Protein AF-A0A9P5UXR1-F1 (afdb_monomer_lite)

Organism: NCBI:txid64567

Structure (mmCIF, N/CA/C/O backbone):
data_AF-A0A9P5UXR1-F1
#
_entry.id   AF-A0A9P5UXR1-F1
#
loop_
_atom_site.group_PDB
_atom_site.id
_atom_site.type_symbol
_atom_site.label_atom_id
_atom_site.label_alt_id
_atom_site.label_comp_id
_atom_site.label_asym_id
_atom_site.label_entity_id
_atom_site.label_seq_id
_atom_site.pdbx_PDB_ins_code
_atom_site.Cartn_x
_atom_site.Cartn_y
_atom_site.Cartn_z
_atom_site.occupancy
_atom_site.B_iso_or_equiv
_atom_site.auth_seq_id
_atom_site.auth_comp_id
_atom_site.auth_asym_id
_atom_site.auth_atom_id
_atom_site.pdbx_PDB_model_num
ATOM 1 N N . MET A 1 1 ? 2.280 -31.065 7.818 1.00 44.03 1 MET A N 1
ATOM 2 C CA . MET A 1 1 ? 1.278 -30.333 7.013 1.00 44.03 1 MET A CA 1
ATOM 3 C C . MET A 1 1 ? 0.159 -29.678 7.834 1.00 44.03 1 MET A C 1
ATOM 5 O O . MET A 1 1 ? -0.450 -28.763 7.315 1.00 44.03 1 MET A O 1
ATOM 9 N N . GLY A 1 2 ? -0.094 -30.036 9.105 1.00 47.88 2 GLY A N 1
ATOM 10 C CA . GLY A 1 2 ? -1.202 -29.439 9.882 1.00 47.88 2 GLY A CA 1
ATOM 11 C C . GLY A 1 2 ? -1.013 -27.997 10.387 1.00 47.88 2 GLY A C 1
ATOM 12 O O . GLY A 1 2 ? -1.984 -27.384 10.799 1.00 47.88 2 GLY A O 1
ATOM 13 N N . GLY A 1 3 ? 0.202 -27.437 10.367 1.00 61.25 3 GLY A N 1
ATOM 14 C CA . GLY A 1 3 ? 0.452 -26.087 10.898 1.00 61.25 3 GLY A CA 1
ATOM 15 C C . GLY A 1 3 ? -0.023 -24.947 9.992 1.00 61.25 3 GLY A C 1
ATOM 16 O O . GLY A 1 3 ? -0.421 -23.909 10.499 1.00 61.25 3 GLY A O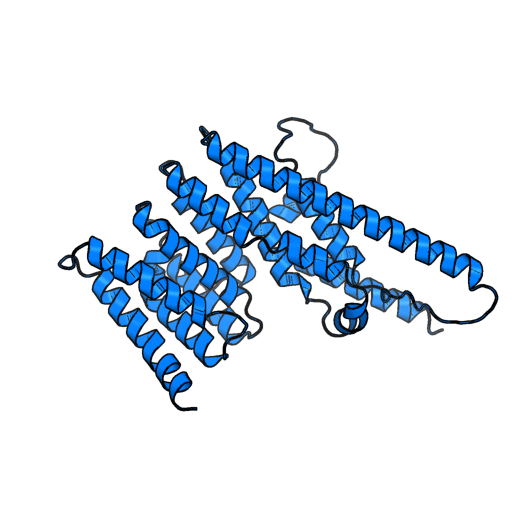 1
ATOM 17 N N . VAL A 1 4 ? -0.008 -25.144 8.671 1.00 66.12 4 VAL A N 1
ATOM 18 C CA . VAL A 1 4 ? -0.360 -24.099 7.690 1.00 66.12 4 VAL A CA 1
ATOM 19 C C . VAL A 1 4 ? -1.879 -23.915 7.627 1.00 66.12 4 VAL A C 1
ATOM 21 O O . VAL A 1 4 ? -2.357 -22.809 7.840 1.00 66.12 4 VAL A O 1
ATOM 24 N N . ALA A 1 5 ? -2.633 -25.015 7.524 1.00 68.38 5 ALA A N 1
ATOM 25 C CA . ALA A 1 5 ? -4.100 -25.000 7.537 1.00 68.38 5 ALA A CA 1
ATOM 26 C C . ALA A 1 5 ? -4.703 -24.395 8.821 1.00 68.38 5 ALA A C 1
ATOM 28 O O . ALA A 1 5 ? -5.763 -23.777 8.803 1.00 68.38 5 ALA A O 1
ATOM 29 N N . VAL A 1 6 ? -4.017 -24.550 9.959 1.00 73.44 6 VAL A N 1
ATOM 30 C CA . VAL A 1 6 ? -4.433 -23.928 11.226 1.00 73.44 6 VAL A CA 1
ATOM 31 C C . VAL A 1 6 ? -4.236 -22.411 11.186 1.00 73.44 6 VAL A C 1
ATOM 33 O O . VAL A 1 6 ? -5.079 -21.680 11.693 1.00 73.44 6 VAL A O 1
ATOM 36 N N . VAL A 1 7 ? -3.158 -21.919 10.568 1.00 76.75 7 VAL A N 1
ATOM 37 C CA . VAL A 1 7 ? -2.921 -20.474 10.422 1.00 76.75 7 VAL A CA 1
ATOM 38 C C . VAL A 1 7 ? -3.915 -19.850 9.441 1.00 76.75 7 VAL A C 1
ATOM 40 O O . VAL A 1 7 ? -4.456 -18.792 9.749 1.00 76.75 7 VAL A O 1
ATOM 43 N N . GLU A 1 8 ? -4.210 -20.527 8.329 1.00 80.75 8 GLU A N 1
ATOM 44 C CA . GLU A 1 8 ? -5.223 -20.109 7.345 1.00 80.75 8 GLU A CA 1
ATOM 45 C C . GLU A 1 8 ? -6.589 -19.875 8.009 1.00 80.75 8 GLU A C 1
ATOM 47 O O . GLU A 1 8 ? -7.199 -18.830 7.817 1.00 80.75 8 GLU A O 1
ATOM 52 N N . ALA A 1 9 ? -7.032 -20.790 8.877 1.00 82.06 9 ALA A N 1
ATOM 53 C CA . ALA A 1 9 ? -8.305 -20.644 9.586 1.00 82.06 9 ALA A CA 1
ATOM 54 C C . ALA A 1 9 ? -8.276 -19.594 10.716 1.00 82.06 9 ALA A C 1
ATOM 56 O O . ALA A 1 9 ? -9.297 -18.982 11.032 1.00 82.06 9 ALA A O 1
ATOM 57 N N . ILE A 1 10 ? -7.125 -19.396 11.368 1.00 89.25 10 ILE A N 1
ATOM 58 C CA . ILE A 1 10 ? -7.004 -18.491 12.523 1.00 89.25 10 ILE A CA 1
ATOM 59 C C . ILE A 1 10 ? -6.871 -17.028 12.094 1.00 89.25 10 ILE A C 1
ATOM 61 O O . ILE A 1 10 ? -7.308 -16.147 12.839 1.00 89.25 10 ILE A O 1
ATOM 65 N N . LEU A 1 11 ? -6.276 -16.741 10.934 1.00 91.56 11 LEU A N 1
ATOM 66 C CA . LEU A 1 11 ? -6.024 -15.367 10.496 1.00 91.56 11 LEU A CA 1
ATOM 67 C C . LEU A 1 11 ? -7.314 -14.531 10.385 1.00 91.56 11 LEU A C 1
ATOM 69 O O . LEU A 1 11 ? -7.391 -13.520 11.090 1.00 91.56 11 LEU A O 1
ATOM 73 N N . PRO A 1 12 ? -8.359 -14.949 9.640 1.00 94.25 12 PRO A N 1
ATOM 74 C CA . PRO A 1 12 ? -9.607 -14.190 9.544 1.00 94.25 12 PRO A CA 1
ATOM 75 C C . PRO A 1 12 ? -10.293 -14.022 10.902 1.00 94.25 12 PRO A C 1
ATOM 77 O O . PRO A 1 12 ? -10.732 -12.927 11.257 1.00 94.25 12 PRO A O 1
ATOM 80 N N . ALA A 1 13 ? -10.310 -15.085 11.715 1.00 92.81 13 ALA A N 1
ATOM 81 C CA . ALA A 1 13 ? -10.862 -15.041 13.067 1.00 92.81 13 ALA A CA 1
ATOM 82 C C . ALA A 1 13 ? -10.131 -14.016 13.950 1.00 92.81 13 ALA A C 1
ATOM 84 O O . ALA A 1 13 ? -10.765 -13.271 14.697 1.00 92.81 13 ALA A O 1
ATOM 85 N N . THR A 1 14 ? -8.804 -13.935 13.826 1.00 92.62 14 THR A N 1
ATOM 86 C CA . THR A 1 14 ? -7.981 -12.951 14.539 1.00 92.62 14 THR A CA 1
ATOM 87 C C . THR A 1 14 ? -8.299 -11.531 14.081 1.00 92.62 14 THR A C 1
ATOM 89 O O . THR A 1 14 ? -8.426 -10.651 14.928 1.00 92.62 14 THR A O 1
ATOM 92 N N . GLY A 1 15 ? -8.482 -11.304 12.776 1.00 94.88 15 GLY A N 1
ATOM 93 C CA . GLY A 1 15 ? -8.916 -10.012 12.234 1.00 94.88 15 GLY A CA 1
ATOM 94 C C . GLY A 1 15 ? -10.261 -9.556 12.787 1.00 94.88 15 GLY A C 1
ATOM 95 O O . GLY A 1 15 ? -10.388 -8.424 13.250 1.00 94.88 15 GLY A O 1
ATOM 96 N N . ASN A 1 16 ? -11.245 -10.456 12.818 1.00 94.75 16 ASN A N 1
ATOM 97 C CA . ASN A 1 16 ? -12.566 -10.168 13.372 1.00 94.75 16 ASN A CA 1
ATOM 98 C C . ASN A 1 16 ? -12.499 -9.832 14.875 1.00 94.75 16 ASN A C 1
ATOM 100 O O . ASN A 1 16 ? -13.032 -8.814 15.313 1.00 94.75 16 ASN A O 1
ATOM 104 N N . VAL A 1 17 ? -11.785 -10.639 15.669 1.00 94.38 17 VAL A N 1
ATOM 105 C CA . VAL A 1 17 ? -11.593 -10.367 17.106 1.00 94.38 17 VAL A CA 1
ATOM 106 C C . VAL A 1 17 ? -10.858 -9.043 17.322 1.00 94.38 17 VAL A C 1
ATOM 108 O O . VAL A 1 17 ? -11.257 -8.254 18.176 1.00 94.38 17 VAL A O 1
ATOM 111 N N . PHE A 1 18 ? -9.817 -8.760 16.537 1.00 95.44 18 PHE A N 1
ATOM 112 C CA . PHE A 1 18 ? -9.109 -7.486 16.610 1.00 95.44 18 PHE A CA 1
ATOM 113 C C . PHE A 1 18 ? -10.035 -6.301 16.301 1.00 95.44 18 PHE A C 1
ATOM 115 O O . PHE A 1 18 ? -10.026 -5.324 17.046 1.00 95.44 18 PHE A O 1
ATOM 122 N N . ALA A 1 19 ? -10.868 -6.389 15.262 1.00 94.31 19 ALA A N 1
ATOM 123 C CA . ALA A 1 19 ? -11.812 -5.330 14.910 1.00 94.31 19 ALA A CA 1
ATOM 124 C C . ALA A 1 19 ? -12.821 -5.042 16.039 1.00 94.31 19 ALA A C 1
ATOM 126 O O . ALA A 1 19 ? -13.154 -3.879 16.289 1.00 94.31 19 ALA A O 1
ATOM 127 N N . GLN A 1 20 ? -13.254 -6.081 16.761 1.00 93.88 20 GLN A N 1
ATOM 128 C CA . GLN A 1 20 ? -14.094 -5.943 17.955 1.00 93.88 20 GLN A CA 1
ATOM 129 C C . GLN A 1 20 ? -13.339 -5.244 19.091 1.00 93.88 20 GLN A C 1
ATOM 131 O O . GLN A 1 20 ? -13.826 -4.243 19.606 1.00 93.88 20 GLN A O 1
ATOM 136 N N . ILE A 1 21 ? -12.124 -5.703 19.414 1.00 93.75 21 ILE A N 1
ATOM 137 C CA . ILE A 1 21 ? -11.256 -5.079 20.430 1.00 93.75 21 ILE A CA 1
ATOM 138 C C . ILE A 1 21 ? -10.994 -3.605 20.100 1.00 93.75 21 ILE A C 1
ATOM 140 O O . ILE A 1 21 ? -10.976 -2.761 20.989 1.00 93.75 21 ILE A O 1
ATOM 144 N N . TRP A 1 22 ? -10.779 -3.279 18.825 1.00 94.06 22 TRP A N 1
ATOM 145 C CA . TRP A 1 22 ? -10.491 -1.914 18.396 1.00 94.06 22 TRP A CA 1
ATOM 146 C C . TRP A 1 22 ? -11.684 -0.974 18.576 1.00 94.06 22 TRP A C 1
ATOM 148 O O . TRP A 1 22 ? -11.510 0.182 18.977 1.00 94.06 22 TRP A O 1
ATOM 158 N N . SER A 1 23 ? -12.878 -1.488 18.275 1.00 92.31 23 SER A N 1
ATOM 159 C CA . SER A 1 23 ? -14.140 -0.747 18.325 1.00 92.31 23 SER A CA 1
ATOM 160 C C . SER A 1 23 ? -14.716 -0.638 19.738 1.00 92.31 23 SER A C 1
ATOM 162 O O . SER A 1 23 ? -15.596 0.189 19.962 1.00 92.31 23 SER A O 1
ATOM 164 N N . ASP A 1 24 ? -14.237 -1.452 20.679 1.00 93.75 24 ASP A N 1
ATOM 165 C CA . ASP A 1 24 ? -14.689 -1.445 22.066 1.00 93.75 24 ASP A CA 1
ATOM 166 C C . ASP A 1 24 ? -14.049 -0.277 22.853 1.00 93.75 24 ASP A C 1
ATOM 168 O O . ASP A 1 24 ? -12.824 -0.243 23.032 1.00 93.75 24 ASP A O 1
ATOM 172 N N . PRO A 1 25 ? -14.845 0.707 23.320 1.00 91.25 25 PRO A N 1
ATOM 173 C CA . PRO A 1 25 ? -14.337 1.843 24.083 1.00 91.25 25 PRO A CA 1
ATOM 174 C C . PRO A 1 25 ? -13.851 1.466 25.490 1.00 91.25 25 PRO A C 1
ATOM 176 O O . PRO A 1 25 ? -13.066 2.223 26.060 1.00 91.25 25 PRO A O 1
ATOM 179 N N . GLU A 1 26 ? -14.281 0.324 26.037 1.00 95.81 26 GLU A N 1
ATOM 180 C CA . GLU A 1 26 ? -13.879 -0.149 27.368 1.00 95.81 26 GLU A CA 1
ATOM 181 C C . GLU A 1 26 ? -12.449 -0.709 27.371 1.00 95.81 26 GLU A C 1
ATOM 183 O O . GLU A 1 26 ? -11.815 -0.830 28.422 1.00 95.81 26 GLU A O 1
ATOM 188 N N . VAL A 1 27 ? -11.906 -1.037 26.193 1.00 94.81 27 VAL A N 1
ATOM 189 C CA . VAL A 1 27 ? -10.538 -1.535 26.067 1.00 94.81 27 VAL A CA 1
ATOM 190 C C . VAL A 1 27 ? -9.541 -0.378 26.124 1.00 94.81 27 VAL A C 1
ATOM 192 O O . VAL A 1 27 ? -9.573 0.566 25.322 1.00 94.81 27 VAL A O 1
ATOM 195 N N . GLU A 1 28 ? -8.579 -0.506 27.041 1.00 95.50 28 GLU A N 1
ATOM 196 C CA . GLU A 1 28 ? -7.480 0.442 27.205 1.00 95.50 28 GLU A CA 1
ATOM 197 C C . GLU A 1 28 ? -6.760 0.710 25.872 1.00 95.50 28 GLU A C 1
ATOM 199 O O . GLU A 1 28 ? -6.448 -0.204 25.103 1.00 95.50 28 GLU A O 1
ATOM 204 N N . GLU A 1 29 ? -6.483 1.984 25.580 1.00 92.94 29 GLU A N 1
ATOM 205 C CA . GLU A 1 29 ? -5.855 2.378 24.316 1.00 92.94 29 GLU A CA 1
ATOM 206 C C . GLU A 1 29 ? -4.469 1.744 24.126 1.00 92.94 29 GLU A C 1
ATOM 208 O O . GLU A 1 29 ? -4.133 1.342 23.012 1.00 92.94 29 GLU A O 1
ATOM 213 N N . SER A 1 30 ? -3.688 1.599 25.201 1.00 94.19 30 SER A N 1
ATOM 214 C CA . SER A 1 30 ? -2.373 0.945 25.167 1.00 94.19 30 SER A CA 1
ATOM 215 C C . SER A 1 30 ? -2.479 -0.496 24.649 1.00 94.19 30 SER A C 1
ATOM 217 O O . SER A 1 30 ? -1.765 -0.874 23.720 1.00 94.19 30 SER A O 1
ATOM 219 N N . LEU A 1 31 ? -3.450 -1.262 25.156 1.00 95.06 31 LEU A N 1
ATOM 220 C CA . LEU A 1 31 ? -3.721 -2.628 24.721 1.00 95.06 31 LEU A CA 1
ATOM 221 C C . LEU A 1 31 ? -4.201 -2.675 23.265 1.00 95.06 31 LEU A C 1
ATOM 223 O O . LEU A 1 31 ? -3.743 -3.525 22.502 1.00 95.06 31 LEU A O 1
ATOM 227 N N . ARG A 1 32 ? -5.069 -1.745 22.842 1.00 95.12 32 ARG A N 1
ATOM 228 C CA . ARG A 1 32 ? -5.503 -1.652 21.434 1.00 95.12 32 ARG A CA 1
ATOM 229 C C . ARG A 1 32 ? -4.324 -1.413 20.493 1.00 95.12 32 ARG A C 1
ATOM 231 O O . ARG A 1 32 ? -4.234 -2.063 19.451 1.00 95.12 32 ARG A O 1
ATOM 238 N N . ILE A 1 33 ? -3.405 -0.524 20.867 1.00 94.81 33 ILE A N 1
ATOM 239 C CA . ILE A 1 33 ? -2.187 -0.234 20.100 1.00 94.81 33 ILE A CA 1
ATOM 240 C C . ILE A 1 33 ? -1.257 -1.457 20.061 1.00 94.81 33 ILE A C 1
ATOM 242 O O . ILE A 1 33 ? -0.751 -1.804 18.992 1.00 94.81 33 ILE A O 1
ATOM 246 N N . ASP A 1 34 ? -1.063 -2.152 21.181 1.00 94.81 34 ASP A N 1
ATOM 247 C CA . ASP A 1 34 ? -0.249 -3.372 21.238 1.00 94.81 34 ASP A CA 1
ATOM 248 C C . ASP A 1 34 ? -0.826 -4.491 20.362 1.00 94.81 34 ASP A C 1
ATOM 250 O O . ASP A 1 34 ? -0.097 -5.142 19.602 1.00 94.81 34 ASP A O 1
ATOM 254 N N . CYS A 1 35 ? -2.144 -4.691 20.421 1.00 95.50 35 CYS A N 1
ATOM 255 C CA . CYS A 1 35 ? -2.859 -5.630 19.564 1.00 95.50 35 CYS A CA 1
ATOM 256 C C . CYS A 1 35 ? -2.701 -5.269 18.083 1.00 95.50 35 CYS A C 1
ATOM 258 O O . CYS A 1 35 ? -2.346 -6.143 17.294 1.00 95.50 35 CYS A O 1
ATOM 260 N N . LEU A 1 36 ? -2.874 -3.996 17.714 1.00 96.62 36 LEU A N 1
ATOM 261 C CA . LEU A 1 36 ? -2.696 -3.505 16.343 1.00 96.62 36 LEU A CA 1
ATOM 262 C C . LEU A 1 36 ? -1.266 -3.758 15.828 1.00 96.62 36 LEU A C 1
ATOM 264 O O . LEU A 1 36 ? -1.069 -4.241 14.710 1.00 96.62 36 LEU A O 1
ATOM 268 N N . ASN A 1 37 ? -0.252 -3.472 16.645 1.00 95.25 37 ASN A N 1
ATOM 269 C CA . ASN A 1 37 ? 1.149 -3.675 16.274 1.00 95.25 37 ASN A CA 1
ATOM 270 C C . ASN A 1 37 ? 1.483 -5.158 16.048 1.00 95.25 37 ASN A C 1
ATOM 272 O O . ASN A 1 37 ? 2.156 -5.507 15.073 1.00 95.25 37 ASN A O 1
ATOM 276 N N . ARG A 1 38 ? 0.985 -6.051 16.911 1.00 95.00 38 ARG A N 1
ATOM 277 C CA . ARG A 1 38 ? 1.179 -7.502 16.754 1.00 95.00 38 ARG A CA 1
ATOM 278 C C . ARG A 1 38 ? 0.412 -8.047 15.556 1.00 95.00 38 ARG A C 1
ATOM 280 O O . ARG A 1 38 ? 0.993 -8.754 14.737 1.00 95.00 38 ARG A O 1
ATOM 287 N N . TRP A 1 39 ? -0.865 -7.697 15.440 1.00 96.44 39 TRP A N 1
ATOM 288 C CA . TRP A 1 39 ? -1.730 -8.151 14.357 1.00 96.44 39 TRP A CA 1
ATOM 289 C C . TRP A 1 39 ? -1.194 -7.713 12.989 1.00 96.44 39 TRP A C 1
ATOM 291 O O . TRP A 1 39 ? -0.975 -8.568 12.135 1.00 96.44 39 TRP A O 1
ATOM 301 N N . SER A 1 40 ? -0.837 -6.435 12.812 1.00 96.69 40 SER A N 1
ATOM 302 C CA . SER A 1 40 ? -0.247 -5.943 11.552 1.00 96.69 40 SER A CA 1
ATOM 303 C C . SER A 1 40 ? 1.042 -6.676 11.164 1.00 96.69 40 SER A C 1
ATOM 305 O O . SER A 1 40 ? 1.283 -6.921 9.986 1.00 96.69 40 SER A O 1
ATOM 307 N N . THR A 1 41 ? 1.863 -7.074 12.142 1.00 95.19 41 THR A N 1
ATOM 308 C CA . THR A 1 41 ? 3.086 -7.854 11.893 1.00 95.19 41 THR A CA 1
ATOM 309 C C . THR A 1 41 ? 2.767 -9.253 11.359 1.00 95.19 41 THR A C 1
ATOM 311 O O . THR A 1 41 ? 3.430 -9.724 10.435 1.00 95.19 41 THR A O 1
ATOM 314 N N . PHE A 1 42 ? 1.750 -9.922 11.914 1.00 93.62 42 PHE A N 1
ATOM 315 C CA . PHE A 1 42 ? 1.316 -11.230 11.417 1.00 93.62 42 PHE A CA 1
ATOM 316 C C . PHE A 1 42 ? 0.742 -11.137 10.009 1.00 93.62 42 PHE A C 1
ATOM 318 O O . PHE A 1 42 ? 1.115 -11.927 9.149 1.00 93.62 42 PHE A O 1
ATOM 325 N N . ILE A 1 43 ? -0.115 -10.150 9.771 1.00 95.94 43 ILE A N 1
ATOM 326 C CA . ILE A 1 43 ? -0.742 -9.926 8.472 1.00 95.94 43 ILE A CA 1
ATOM 327 C C . ILE A 1 43 ? 0.303 -9.706 7.383 1.00 95.94 43 ILE A C 1
ATOM 329 O O . ILE A 1 43 ? 0.340 -10.450 6.408 1.00 95.94 43 ILE A O 1
ATOM 333 N N . HIS A 1 44 ? 1.229 -8.780 7.608 1.00 94.38 44 HIS A N 1
ATOM 334 C CA . HIS A 1 44 ? 2.317 -8.501 6.677 1.00 94.38 44 HIS A CA 1
ATOM 335 C C . HIS A 1 44 ? 3.199 -9.728 6.395 1.00 94.38 44 HIS A C 1
ATOM 337 O O . HIS A 1 44 ? 3.662 -9.935 5.277 1.00 94.38 44 HIS A O 1
ATOM 343 N N . LYS A 1 45 ? 3.430 -10.582 7.401 1.00 93.25 45 LYS A N 1
ATOM 344 C CA . LYS A 1 45 ? 4.183 -11.831 7.224 1.00 93.25 45 LYS A CA 1
ATOM 345 C C . LYS A 1 45 ? 3.458 -12.816 6.299 1.00 93.25 45 LYS A C 1
ATOM 347 O O . LYS A 1 45 ? 4.118 -13.466 5.491 1.00 93.25 45 LYS A O 1
ATOM 352 N N . TYR A 1 46 ? 2.143 -12.972 6.458 1.00 93.12 46 TYR A N 1
ATOM 353 C CA . TYR A 1 46 ? 1.371 -14.004 5.757 1.00 93.12 46 TYR A CA 1
ATOM 354 C C . TYR A 1 46 ? 0.787 -13.555 4.412 1.00 93.12 46 TYR A C 1
ATOM 356 O O . TYR A 1 46 ? 0.479 -14.404 3.586 1.00 93.12 46 TYR A O 1
ATOM 364 N N . ALA A 1 47 ? 0.711 -12.248 4.160 1.00 91.50 47 ALA A N 1
ATOM 365 C CA . ALA A 1 47 ? 0.299 -11.675 2.878 1.00 91.50 47 ALA A CA 1
ATOM 366 C C . ALA A 1 47 ? 1.428 -11.589 1.830 1.00 91.50 47 ALA A C 1
ATOM 368 O O . ALA A 1 47 ? 1.201 -11.153 0.708 1.00 91.50 47 ALA A O 1
ATOM 369 N N . ASN A 1 48 ? 2.656 -11.958 2.193 1.00 86.62 48 ASN A N 1
ATOM 370 C CA . ASN A 1 48 ? 3.816 -11.874 1.310 1.00 86.62 48 ASN A CA 1
ATOM 371 C C . ASN A 1 48 ? 3.722 -12.861 0.119 1.00 86.62 48 ASN A C 1
ATOM 373 O O . ASN A 1 48 ? 3.263 -13.987 0.295 1.00 86.62 48 ASN A O 1
ATOM 377 N N . GLU A 1 49 ? 4.243 -12.467 -1.052 1.00 80.25 49 GLU A N 1
ATOM 378 C CA . GLU A 1 49 ? 4.271 -13.253 -2.305 1.00 80.25 49 GLU A CA 1
ATOM 379 C C . GLU A 1 49 ? 4.861 -14.673 -2.177 1.00 80.25 49 GLU A C 1
ATOM 381 O O . GLU A 1 49 ? 4.490 -15.573 -2.923 1.00 80.25 49 GLU A O 1
ATOM 386 N N . TYR A 1 50 ? 5.757 -14.908 -1.213 1.00 84.00 50 TYR A N 1
ATOM 387 C CA . TYR A 1 50 ? 6.373 -16.221 -0.980 1.00 84.00 50 TYR A CA 1
ATOM 388 C C . TYR A 1 50 ? 5.487 -17.182 -0.168 1.00 84.00 50 TYR A C 1
ATOM 390 O O . TYR A 1 50 ? 5.913 -18.302 0.127 1.00 84.00 50 TYR A O 1
ATOM 398 N N . GLN A 1 51 ? 4.300 -16.750 0.264 1.00 90.12 51 GLN A N 1
ATOM 399 C CA . GLN A 1 51 ? 3.345 -17.581 1.000 1.00 90.12 51 GLN A CA 1
ATOM 400 C C . GLN A 1 51 ? 2.386 -18.312 0.056 1.00 90.12 51 GLN A C 1
ATOM 402 O O . GLN A 1 51 ? 2.316 -18.040 -1.139 1.00 90.12 51 GLN A O 1
ATOM 407 N N . THR A 1 52 ? 1.643 -19.279 0.595 1.00 90.50 52 THR A N 1
ATOM 408 C CA . THR A 1 52 ? 0.598 -19.961 -0.175 1.00 90.50 52 THR A CA 1
ATOM 409 C C . THR A 1 52 ? -0.538 -18.997 -0.507 1.00 90.50 52 THR A C 1
ATOM 411 O O . THR A 1 52 ? -0.815 -18.070 0.256 1.00 90.50 52 THR A O 1
ATOM 414 N N . LEU A 1 53 ? -1.234 -19.249 -1.619 1.00 90.44 53 LEU A N 1
ATOM 415 C CA . LEU A 1 53 ? -2.427 -18.494 -2.009 1.00 90.44 53 LEU A CA 1
ATOM 416 C C . LEU A 1 53 ? -3.430 -18.389 -0.849 1.00 90.44 53 LEU A C 1
ATOM 418 O O . LEU A 1 53 ? -3.817 -17.287 -0.477 1.00 90.44 53 LEU A O 1
ATOM 422 N N . GLN A 1 54 ? -3.723 -19.511 -0.191 1.00 92.81 54 GLN A N 1
ATOM 423 C CA . GLN A 1 54 ? -4.676 -19.581 0.919 1.00 92.81 54 GLN A CA 1
ATOM 424 C C . GLN A 1 54 ? -4.278 -18.694 2.106 1.00 92.81 54 GLN A C 1
ATOM 426 O O . GLN A 1 54 ? -5.133 -18.104 2.760 1.00 92.81 54 GLN A O 1
ATOM 431 N N . LEU A 1 55 ? -2.978 -18.572 2.401 1.00 92.75 55 LEU A N 1
ATOM 432 C CA . LEU A 1 55 ? -2.505 -17.687 3.467 1.00 92.75 55 LEU A CA 1
ATOM 433 C C . LEU A 1 55 ? -2.655 -16.211 3.093 1.00 92.75 55 LEU A C 1
ATOM 435 O O . LEU A 1 55 ? -2.986 -15.403 3.963 1.00 92.75 55 LEU A O 1
ATOM 439 N N . ARG A 1 56 ? -2.436 -15.861 1.820 1.00 94.50 56 ARG A N 1
ATOM 440 C CA . ARG A 1 56 ? -2.625 -14.493 1.321 1.00 94.50 56 ARG A CA 1
ATOM 441 C C . ARG A 1 56 ? -4.102 -14.103 1.314 1.00 94.50 56 ARG A C 1
ATOM 443 O O . ARG A 1 56 ? -4.434 -13.027 1.802 1.00 94.50 56 ARG A O 1
ATOM 450 N N . GLU A 1 57 ? -4.983 -15.002 0.878 1.00 94.56 57 GLU A N 1
ATOM 451 C CA . GLU A 1 57 ? -6.443 -14.842 0.963 1.00 94.56 57 GLU A CA 1
ATOM 452 C C . GLU A 1 57 ? -6.905 -14.674 2.413 1.00 94.56 57 GLU A C 1
ATOM 454 O O . GLU A 1 57 ? -7.623 -13.731 2.734 1.00 94.56 57 GLU A O 1
ATOM 459 N N . ALA A 1 58 ? -6.425 -15.526 3.322 1.00 94.81 58 ALA A N 1
ATOM 460 C CA . ALA A 1 58 ? -6.750 -15.444 4.742 1.00 94.81 58 ALA A CA 1
ATOM 461 C C . ALA A 1 58 ? -6.254 -14.135 5.390 1.00 94.81 58 ALA A C 1
ATOM 463 O O . ALA A 1 58 ? -6.928 -13.556 6.249 1.00 94.81 58 ALA A O 1
ATOM 464 N N . ALA A 1 59 ? -5.076 -13.643 4.991 1.00 95.81 59 ALA A N 1
ATOM 465 C CA . ALA A 1 59 ? -4.569 -12.346 5.432 1.00 95.81 59 ALA A CA 1
ATOM 466 C C . ALA A 1 59 ? -5.425 -11.191 4.886 1.00 95.81 59 ALA A C 1
ATOM 468 O O . ALA A 1 59 ? -5.752 -10.271 5.639 1.00 95.81 59 ALA A O 1
ATOM 469 N N . LEU A 1 60 ? -5.834 -11.260 3.616 1.00 96.12 60 LEU A N 1
ATOM 470 C CA . LEU A 1 60 ? -6.712 -10.276 2.987 1.00 96.12 60 LEU A CA 1
ATOM 471 C C . LEU A 1 60 ? -8.091 -10.232 3.663 1.00 96.12 60 LEU A C 1
ATOM 473 O O . LEU A 1 60 ? -8.558 -9.157 4.049 1.00 96.12 60 LEU A O 1
ATOM 477 N N . GLU A 1 61 ? -8.702 -11.394 3.900 1.00 96.19 61 GLU A N 1
ATOM 478 C CA . GLU A 1 61 ? -9.962 -11.517 4.636 1.00 96.19 61 GLU A CA 1
ATOM 479 C C . GLU A 1 61 ? -9.818 -10.944 6.051 1.00 96.19 61 GLU A C 1
ATOM 481 O O . GLU A 1 61 ? -10.661 -10.168 6.502 1.00 96.19 61 GLU A O 1
ATOM 486 N N . SER A 1 62 ? -8.710 -11.232 6.740 1.00 96.75 62 SER A N 1
ATOM 487 C CA . SER A 1 62 ? -8.444 -10.652 8.055 1.00 96.75 62 SER A CA 1
ATOM 488 C C . SER A 1 62 ? -8.353 -9.122 8.024 1.00 96.75 62 SER A C 1
ATOM 490 O O . SER A 1 62 ? -8.835 -8.492 8.967 1.00 96.75 62 SER A O 1
ATOM 492 N N . ILE A 1 63 ? -7.721 -8.518 7.010 1.00 96.19 63 ILE A N 1
ATOM 493 C CA . ILE A 1 63 ? -7.639 -7.053 6.866 1.00 96.19 63 ILE A CA 1
ATOM 494 C C . ILE A 1 63 ? -9.024 -6.457 6.589 1.00 96.19 63 ILE A C 1
ATOM 496 O O . ILE A 1 63 ? -9.324 -5.358 7.071 1.00 96.19 63 ILE A O 1
ATOM 500 N N . SER A 1 64 ? -9.885 -7.170 5.856 1.00 96.38 64 SER A N 1
ATOM 501 C CA . SER A 1 64 ? -11.212 -6.681 5.457 1.00 96.38 64 SER A CA 1
ATOM 502 C C . SER A 1 64 ? -12.053 -6.199 6.651 1.00 96.38 64 SER A C 1
ATOM 504 O O . SER A 1 64 ? -12.674 -5.137 6.576 1.00 96.38 64 SER A O 1
ATOM 506 N N . PHE A 1 65 ? -11.964 -6.883 7.801 1.00 95.94 65 PHE A N 1
ATOM 507 C CA . PHE A 1 65 ? -12.667 -6.516 9.039 1.00 95.94 65 PHE A CA 1
ATOM 508 C C . PHE A 1 65 ? -12.255 -5.154 9.612 1.00 95.94 65 PHE A C 1
ATOM 510 O O . PHE A 1 65 ? -13.034 -4.519 10.321 1.00 95.94 65 PHE A O 1
ATOM 517 N N . PHE A 1 66 ? -11.041 -4.694 9.313 1.00 95.31 66 PHE A N 1
ATOM 518 C CA . PHE A 1 66 ? -10.500 -3.424 9.796 1.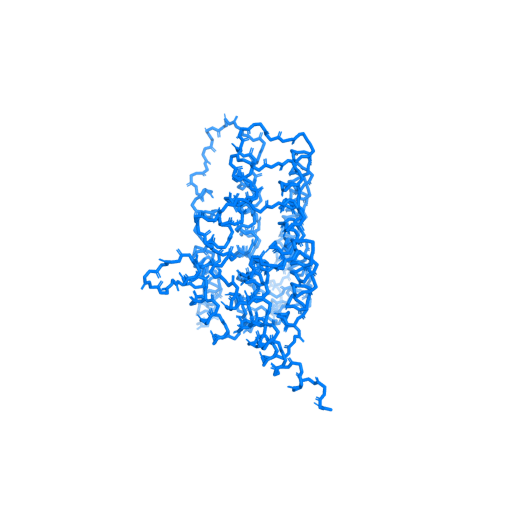00 95.31 66 PHE A CA 1
ATOM 519 C C . PHE A 1 66 ? -10.441 -2.344 8.708 1.00 95.31 66 PHE A C 1
ATOM 521 O O . PHE A 1 66 ? -10.132 -1.187 8.990 1.00 95.31 66 PHE A O 1
ATOM 528 N N . THR A 1 67 ? -10.747 -2.690 7.456 1.00 93.88 67 THR A N 1
ATOM 529 C CA . THR A 1 67 ? -10.463 -1.806 6.317 1.00 93.88 67 THR A CA 1
ATOM 530 C C . THR A 1 67 ? -11.256 -0.509 6.373 1.00 93.88 67 THR A C 1
ATOM 532 O O . THR A 1 67 ? -10.708 0.537 6.046 1.00 93.88 67 THR A O 1
ATOM 535 N N . ASN A 1 68 ? -12.498 -0.536 6.860 1.00 92.38 68 ASN A N 1
ATOM 536 C CA . ASN A 1 68 ? -13.279 0.690 7.023 1.00 92.38 68 ASN A CA 1
ATOM 537 C C . ASN A 1 68 ? -12.587 1.678 7.968 1.00 92.38 68 ASN A C 1
ATOM 539 O O . ASN A 1 68 ? -12.589 2.859 7.692 1.00 92.38 68 ASN A O 1
ATOM 543 N N . GLN A 1 69 ? -11.938 1.218 9.040 1.00 92.31 69 GLN A N 1
ATOM 544 C CA . GLN A 1 69 ? -11.168 2.106 9.920 1.00 92.31 69 GLN A CA 1
ATOM 545 C C . GLN A 1 69 ? -9.841 2.530 9.281 1.00 92.31 69 GLN A C 1
ATOM 547 O O . GLN A 1 69 ? -9.407 3.668 9.429 1.00 92.31 69 GLN A O 1
ATOM 552 N N . LEU A 1 70 ? -9.185 1.615 8.564 1.00 94.81 70 LEU A N 1
ATOM 553 C CA . LEU A 1 70 ? -7.892 1.866 7.931 1.00 94.81 70 LEU A CA 1
ATOM 554 C C . LEU A 1 70 ? -7.987 2.884 6.783 1.00 94.81 70 LEU A C 1
ATOM 556 O O . LEU A 1 70 ? -7.122 3.750 6.664 1.00 94.81 70 LEU A O 1
ATOM 560 N N . MET A 1 71 ? -9.040 2.793 5.969 1.00 95.12 71 MET A N 1
ATOM 561 C CA . MET A 1 71 ? -9.212 3.509 4.700 1.00 95.12 71 MET A CA 1
ATOM 562 C C . MET A 1 71 ? -10.289 4.604 4.735 1.00 95.12 71 MET A C 1
ATOM 564 O O . MET A 1 71 ? -10.526 5.225 3.702 1.00 95.12 71 MET A O 1
ATOM 568 N N . ASP A 1 72 ? -10.931 4.865 5.882 1.00 93.69 72 ASP A N 1
ATOM 569 C CA . ASP A 1 72 ? -11.947 5.921 5.984 1.00 93.69 72 ASP A CA 1
ATOM 570 C C . ASP A 1 72 ? -11.328 7.298 5.667 1.00 93.69 72 ASP A C 1
ATOM 572 O O . ASP A 1 72 ? -10.418 7.730 6.389 1.00 93.69 72 ASP A O 1
ATOM 576 N N . PRO A 1 73 ? -11.809 8.010 4.626 1.00 88.69 73 PRO A N 1
ATOM 577 C CA . PRO A 1 73 ? -11.317 9.340 4.259 1.00 88.69 73 PRO A CA 1
ATOM 578 C C . PRO A 1 73 ? -11.603 10.414 5.314 1.00 88.69 73 PRO A C 1
ATOM 580 O O . PRO A 1 73 ? -10.983 11.479 5.303 1.00 88.69 73 PRO A O 1
ATOM 583 N N . HIS A 1 74 ? -12.570 10.160 6.197 1.00 88.94 74 HIS A N 1
ATOM 584 C CA . HIS A 1 74 ? -12.992 11.067 7.258 1.00 88.94 74 HIS A CA 1
ATOM 585 C C . HIS A 1 74 ? -12.327 10.767 8.602 1.00 88.94 74 HIS A C 1
ATOM 587 O O . HIS A 1 74 ? -12.579 11.484 9.576 1.00 88.94 74 HIS A O 1
ATOM 593 N N . GLN A 1 75 ? -11.471 9.745 8.669 1.00 87.62 75 GLN A N 1
ATOM 594 C CA . GLN A 1 75 ? -10.816 9.387 9.915 1.00 87.62 75 GLN A CA 1
ATOM 595 C C . GLN A 1 75 ? -9.905 10.517 10.405 1.00 87.62 75 GLN A C 1
ATOM 597 O O . GLN A 1 75 ? -9.212 11.194 9.637 1.00 87.62 75 GLN A O 1
ATOM 602 N N . SER A 1 76 ? -9.864 10.695 11.724 1.00 86.06 76 SER A N 1
ATOM 603 C CA . SER A 1 76 ? -8.860 11.551 12.341 1.00 86.06 76 SER A CA 1
ATOM 604 C C . SER A 1 76 ? -7.472 10.956 12.141 1.00 86.06 76 SER A C 1
ATOM 606 O O . SER A 1 76 ? -7.295 9.740 12.238 1.00 86.06 76 SER A O 1
ATOM 608 N N . GLN A 1 77 ? -6.480 11.821 11.967 1.00 86.88 77 GLN A N 1
ATOM 609 C CA . GLN A 1 77 ? -5.089 11.407 11.887 1.00 86.88 77 GLN A CA 1
ATOM 610 C C . GLN A 1 77 ? -4.691 10.506 13.081 1.00 86.88 77 GLN A C 1
ATOM 612 O O . GLN A 1 77 ? -4.898 10.906 14.233 1.00 86.88 77 GLN A O 1
ATOM 617 N N . PRO A 1 78 ? -4.110 9.311 12.842 1.00 89.25 78 PRO A N 1
ATOM 618 C CA . PRO A 1 78 ? -3.664 8.423 13.907 1.00 89.25 78 PRO A CA 1
ATOM 619 C C . PRO A 1 78 ? -2.571 9.081 14.749 1.00 89.25 78 PRO A C 1
ATOM 621 O O . PRO A 1 78 ? -1.863 9.969 14.283 1.00 89.25 78 PRO A O 1
ATOM 624 N N . SER A 1 79 ? -2.372 8.620 15.981 1.00 90.62 79 SER A N 1
ATOM 625 C CA . SER A 1 79 ? -1.189 9.004 16.757 1.00 90.62 79 SER A CA 1
ATOM 626 C C . SER A 1 79 ? 0.086 8.388 16.163 1.00 90.62 79 SER A C 1
ATOM 628 O O . SER A 1 79 ? 0.031 7.397 15.421 1.00 90.62 79 SER A O 1
ATOM 630 N N . SER A 1 80 ? 1.261 8.931 16.500 1.00 90.06 80 SER A N 1
ATOM 631 C CA . SER A 1 80 ? 2.537 8.378 16.020 1.00 90.06 80 SER A CA 1
ATOM 632 C C . SER A 1 80 ? 2.724 6.912 16.427 1.00 90.06 80 SER A C 1
ATOM 634 O O . SER A 1 80 ? 3.133 6.106 15.601 1.00 90.06 80 SER A O 1
ATOM 636 N N . ASN A 1 81 ? 2.256 6.508 17.612 1.00 92.25 81 ASN A N 1
ATOM 637 C CA . ASN A 1 81 ? 2.295 5.111 18.076 1.00 92.25 81 ASN A CA 1
ATOM 638 C C . ASN A 1 81 ? 1.481 4.125 17.211 1.00 92.25 81 ASN A C 1
ATOM 640 O O . ASN A 1 81 ? 1.786 2.934 17.183 1.00 92.25 81 ASN A O 1
ATOM 644 N N . LYS A 1 82 ? 0.438 4.601 16.515 1.00 94.12 82 LYS A N 1
ATOM 645 C CA . LYS A 1 82 ? -0.394 3.791 15.599 1.00 94.12 82 LYS A CA 1
ATOM 646 C C . LYS A 1 82 ? 0.177 3.765 14.179 1.00 94.12 82 LYS A C 1
ATOM 648 O O . LYS A 1 82 ? -0.104 2.845 13.413 1.00 94.12 82 LYS A O 1
ATOM 653 N N . THR A 1 83 ? 0.990 4.765 13.838 1.00 94.12 83 THR A N 1
ATOM 654 C CA . THR A 1 83 ? 1.470 5.024 12.475 1.00 94.12 83 THR A CA 1
ATOM 655 C C . THR A 1 83 ? 2.242 3.838 11.873 1.00 94.12 83 THR A C 1
ATOM 657 O O . THR A 1 83 ? 1.882 3.434 10.770 1.00 94.12 83 THR A O 1
ATOM 660 N N . PRO A 1 84 ? 3.205 3.186 12.563 1.00 94.62 84 PRO A N 1
ATOM 661 C CA . PRO A 1 84 ? 3.933 2.050 11.990 1.00 94.62 84 PRO A CA 1
ATOM 662 C C . PRO A 1 84 ? 3.035 0.880 11.577 1.00 94.62 84 PRO A C 1
ATOM 664 O O . PRO A 1 84 ? 3.250 0.266 10.535 1.00 94.62 84 PRO A O 1
ATOM 667 N N . ALA A 1 85 ? 2.020 0.562 12.384 1.00 95.94 85 ALA A N 1
ATOM 668 C CA . ALA A 1 85 ? 1.103 -0.525 12.073 1.00 95.94 85 ALA A CA 1
ATOM 669 C C . ALA A 1 85 ? 0.165 -0.178 10.915 1.00 95.94 85 ALA A C 1
ATOM 671 O O . ALA A 1 85 ? -0.074 -1.029 10.062 1.00 95.94 85 ALA A O 1
ATOM 672 N N . TYR A 1 86 ? -0.330 1.062 10.857 1.00 96.44 86 TYR A N 1
ATOM 673 C CA . TYR A 1 86 ? -1.136 1.527 9.727 1.00 96.44 86 TYR A CA 1
ATOM 674 C C . TYR A 1 86 ? -0.341 1.479 8.422 1.00 96.44 86 TYR A C 1
ATOM 676 O O . TYR A 1 86 ? -0.821 0.909 7.449 1.00 96.44 86 TYR A O 1
ATOM 684 N N . LEU A 1 87 ? 0.883 2.019 8.412 1.00 95.88 87 LEU A N 1
ATOM 685 C CA . LEU A 1 87 ? 1.755 1.986 7.235 1.00 95.88 87 LEU A CA 1
ATOM 686 C C . LEU A 1 87 ? 2.005 0.549 6.770 1.00 95.88 87 LEU A C 1
ATOM 688 O O . LEU A 1 87 ? 1.846 0.261 5.591 1.00 95.88 87 LEU A O 1
ATOM 692 N N . ARG A 1 88 ? 2.269 -0.375 7.701 1.00 95.56 88 ARG A N 1
ATOM 693 C CA . ARG A 1 88 ? 2.453 -1.799 7.393 1.00 95.56 88 ARG A CA 1
ATOM 694 C C . ARG A 1 88 ? 1.210 -2.451 6.778 1.00 95.56 88 ARG A C 1
ATOM 696 O O . ARG A 1 88 ? 1.327 -3.268 5.868 1.00 95.56 88 ARG A O 1
ATOM 703 N N . LEU A 1 89 ? 0.015 -2.127 7.274 1.00 96.75 89 LEU A N 1
ATOM 704 C CA . LEU A 1 89 ? -1.239 -2.648 6.716 1.00 96.75 89 LEU A CA 1
ATOM 705 C C . LEU A 1 89 ? -1.520 -2.069 5.325 1.00 96.75 89 LEU A C 1
ATOM 707 O O . LEU A 1 89 ? -1.952 -2.800 4.440 1.00 96.75 89 LEU A O 1
ATOM 711 N N . LEU A 1 90 ? -1.242 -0.781 5.119 1.00 96.25 90 LEU A N 1
ATOM 712 C CA . LEU A 1 90 ? -1.399 -0.125 3.821 1.00 96.25 90 LEU A CA 1
ATOM 713 C C . LEU A 1 90 ? -0.382 -0.654 2.799 1.00 96.25 90 LEU A C 1
ATOM 715 O O . LEU A 1 90 ? -0.752 -0.900 1.659 1.00 96.25 90 LEU A O 1
ATOM 719 N N . GLU A 1 91 ? 0.861 -0.906 3.211 1.00 94.12 91 GLU A N 1
ATOM 720 C CA . GLU A 1 91 ? 1.867 -1.612 2.405 1.00 94.12 91 GLU A CA 1
ATOM 721 C C . GLU A 1 91 ? 1.397 -3.026 2.045 1.00 94.12 91 GLU A C 1
ATOM 723 O O . GLU A 1 91 ? 1.495 -3.441 0.894 1.00 94.12 91 GLU A O 1
ATOM 728 N N . THR A 1 92 ? 0.804 -3.741 3.004 1.00 95.06 92 THR A N 1
ATOM 729 C CA . THR A 1 92 ? 0.246 -5.074 2.750 1.00 95.06 92 THR A CA 1
ATOM 730 C C . THR A 1 92 ? -0.881 -5.029 1.711 1.00 95.06 92 THR A C 1
ATOM 732 O O . THR A 1 92 ? -0.929 -5.875 0.822 1.00 95.06 92 THR A O 1
ATOM 735 N N . LEU A 1 93 ? -1.770 -4.031 1.777 1.00 95.69 93 LEU A N 1
ATOM 736 C CA . LEU A 1 93 ? -2.799 -3.824 0.753 1.00 95.69 93 LEU A CA 1
ATOM 737 C C . LEU A 1 93 ? -2.186 -3.513 -0.617 1.00 95.69 93 LEU A C 1
ATOM 739 O O . LEU A 1 93 ? -2.665 -4.043 -1.615 1.00 95.69 93 LEU A O 1
ATOM 743 N N . THR A 1 94 ? -1.118 -2.713 -0.672 1.00 93.81 94 THR A N 1
ATOM 744 C CA . THR A 1 94 ? -0.370 -2.469 -1.914 1.00 93.81 94 THR A CA 1
ATOM 745 C C . THR A 1 94 ? 0.137 -3.778 -2.519 1.00 93.81 94 THR A C 1
ATOM 747 O O . THR A 1 94 ? -0.057 -3.995 -3.710 1.00 93.81 94 THR A O 1
ATOM 750 N N . TRP A 1 95 ? 0.712 -4.685 -1.720 1.00 92.25 95 TRP A N 1
ATOM 751 C CA . TRP A 1 95 ? 1.164 -5.991 -2.221 1.00 92.25 95 TRP A CA 1
ATOM 752 C C . TRP A 1 95 ? 0.015 -6.838 -2.768 1.00 92.25 95 TRP A C 1
ATOM 754 O O . TRP A 1 95 ? 0.123 -7.370 -3.865 1.00 92.25 95 TRP A O 1
ATOM 764 N N . LEU A 1 96 ? -1.102 -6.922 -2.042 1.00 94.12 96 LEU A N 1
ATOM 765 C CA . LEU A 1 96 ? -2.252 -7.745 -2.435 1.00 94.12 96 LEU A CA 1
ATOM 766 C C . LEU A 1 96 ? -2.970 -7.202 -3.683 1.00 94.12 96 LEU A C 1
ATOM 768 O O . LEU A 1 96 ? -3.489 -7.967 -4.488 1.00 94.12 96 LEU A O 1
ATOM 772 N N . LEU A 1 97 ? -2.959 -5.884 -3.895 1.00 94.12 97 LEU A N 1
ATOM 773 C CA . LEU A 1 97 ? -3.460 -5.260 -5.126 1.00 94.12 97 LEU A CA 1
ATOM 774 C C . LEU A 1 97 ? -2.581 -5.546 -6.355 1.00 94.12 97 LEU A C 1
ATOM 776 O O . LEU A 1 97 ? -3.048 -5.397 -7.487 1.00 94.12 97 LEU A O 1
ATOM 780 N N . GLN A 1 98 ? -1.330 -5.945 -6.129 1.00 89.88 98 GLN A N 1
ATOM 781 C CA . GLN A 1 98 ? -0.341 -6.302 -7.148 1.00 89.88 98 GLN A CA 1
ATOM 782 C C . GLN A 1 98 ? -0.060 -7.807 -7.187 1.00 89.88 98 GLN A C 1
ATOM 784 O O . GLN A 1 98 ? 0.880 -8.226 -7.855 1.00 89.88 98 GLN A O 1
ATOM 789 N N . ASP A 1 99 ? -0.851 -8.612 -6.472 1.00 91.31 99 ASP A N 1
ATOM 790 C CA . ASP A 1 99 ? -0.669 -10.060 -6.403 1.00 91.31 99 ASP A CA 1
ATOM 791 C C . ASP A 1 99 ? -0.756 -10.686 -7.797 1.00 91.31 99 ASP A C 1
ATOM 793 O O . ASP A 1 99 ? -1.524 -10.210 -8.625 1.00 91.31 99 ASP A O 1
ATOM 797 N N . ASP A 1 100 ? -0.012 -11.752 -8.083 1.00 85.81 100 ASP A N 1
ATOM 798 C CA . ASP A 1 100 ? -0.082 -12.437 -9.380 1.00 85.81 100 ASP A CA 1
ATOM 799 C C . ASP A 1 100 ? -1.458 -13.087 -9.621 1.00 85.81 100 ASP A C 1
ATOM 801 O O . ASP A 1 100 ? -1.932 -13.151 -10.764 1.00 85.81 100 ASP A O 1
ATOM 805 N N . GLU A 1 101 ? -2.146 -13.490 -8.550 1.00 89.50 101 GLU A N 1
ATOM 806 C CA . GLU A 1 101 ? -3.447 -14.152 -8.613 1.00 89.50 101 GLU A CA 1
ATOM 807 C C . GLU A 1 101 ? -4.588 -13.136 -8.757 1.00 89.50 101 GLU A C 1
ATOM 809 O O . GLU A 1 101 ? -4.775 -12.232 -7.939 1.00 89.50 101 GLU A O 1
ATOM 814 N N . ALA A 1 102 ? -5.384 -13.288 -9.821 1.00 88.62 102 ALA A N 1
ATOM 815 C CA . ALA A 1 102 ? -6.445 -12.337 -10.158 1.00 88.62 102 ALA A CA 1
ATOM 816 C C . ALA A 1 102 ? -7.518 -12.230 -9.066 1.00 88.62 102 ALA A C 1
ATOM 818 O O . ALA A 1 102 ? -7.957 -11.125 -8.762 1.00 88.62 102 ALA A O 1
ATOM 819 N N . GLU A 1 103 ? -7.880 -13.354 -8.446 1.00 91.31 103 GLU A N 1
ATOM 820 C CA . GLU A 1 103 ? -8.899 -13.418 -7.392 1.00 91.31 103 GLU A CA 1
ATOM 821 C C . GLU A 1 103 ? -8.491 -12.587 -6.161 1.00 91.31 103 GLU A C 1
ATOM 823 O O . GLU A 1 103 ? -9.292 -11.808 -5.642 1.00 91.31 103 GLU A O 1
ATOM 828 N N . VAL A 1 104 ? -7.214 -12.657 -5.758 1.00 93.62 104 VAL A N 1
ATOM 829 C CA . VAL A 1 104 ? -6.664 -11.852 -4.652 1.00 93.62 104 VAL A CA 1
ATOM 830 C C . VAL A 1 104 ? -6.703 -10.364 -4.996 1.00 93.62 104 VAL A C 1
ATOM 832 O O . VAL A 1 104 ? -7.155 -9.556 -4.181 1.00 93.62 104 VAL A O 1
ATOM 835 N N . ARG A 1 105 ? -6.284 -9.988 -6.214 1.00 94.06 105 ARG A N 1
ATOM 836 C CA . ARG A 1 105 ? -6.310 -8.583 -6.657 1.00 94.06 105 ARG A CA 1
ATOM 837 C C . ARG A 1 105 ? -7.725 -8.017 -6.710 1.00 94.06 105 ARG A C 1
ATOM 839 O O . ARG A 1 105 ? -7.937 -6.866 -6.321 1.00 94.06 105 ARG A O 1
ATOM 846 N N . GLU A 1 106 ? -8.683 -8.786 -7.219 1.00 94.19 106 GLU A N 1
ATOM 847 C CA . GLU A 1 106 ? -10.084 -8.370 -7.331 1.00 94.19 106 GLU A CA 1
ATOM 848 C C . GLU A 1 106 ? -10.703 -8.146 -5.950 1.00 94.19 106 GLU A C 1
ATOM 850 O O . GLU A 1 106 ? -11.285 -7.085 -5.703 1.00 94.19 106 GLU A O 1
ATOM 855 N N . GLU A 1 107 ? -10.499 -9.076 -5.015 1.00 95.88 107 GLU A N 1
ATOM 856 C CA . GLU A 1 107 ? -11.002 -8.927 -3.650 1.00 95.88 107 GLU A CA 1
ATOM 857 C C . GLU A 1 107 ? -10.307 -7.769 -2.914 1.00 95.88 107 GLU A C 1
ATOM 859 O O . GLU A 1 107 ? -10.971 -6.962 -2.259 1.00 95.88 107 GLU A O 1
ATOM 864 N N . ALA A 1 108 ? -8.994 -7.584 -3.088 1.00 96.75 108 ALA A N 1
ATOM 865 C CA . ALA A 1 108 ? -8.276 -6.442 -2.516 1.00 96.75 108 ALA A CA 1
ATOM 866 C C . ALA A 1 108 ? -8.810 -5.107 -3.052 1.00 96.75 108 ALA A C 1
ATOM 868 O O . ALA A 1 108 ? -8.995 -4.144 -2.301 1.00 96.75 108 ALA A O 1
ATOM 869 N N . THR A 1 109 ? -9.135 -5.062 -4.343 1.00 96.38 109 THR A N 1
ATOM 870 C CA . THR A 1 109 ? -9.730 -3.891 -4.991 1.00 96.38 109 THR A CA 1
ATOM 871 C C . THR A 1 109 ? -11.125 -3.593 -4.441 1.00 96.38 109 THR A C 1
ATOM 873 O O . THR A 1 109 ? -11.453 -2.429 -4.184 1.00 96.38 109 THR A O 1
ATOM 876 N N . LEU A 1 110 ? -11.939 -4.626 -4.201 1.00 96.00 110 LEU A N 1
ATOM 877 C CA . LEU A 1 110 ? -13.246 -4.497 -3.553 1.00 96.00 110 LEU A CA 1
ATOM 878 C C . LEU A 1 110 ? -13.118 -3.973 -2.121 1.00 96.00 110 LEU A C 1
ATOM 880 O O . LEU A 1 110 ? -13.832 -3.041 -1.746 1.00 96.00 110 LEU A O 1
ATOM 884 N N . ILE A 1 111 ? -12.195 -4.534 -1.342 1.00 95.56 111 ILE A N 1
ATOM 885 C CA . ILE A 1 111 ? -11.916 -4.141 0.041 1.00 95.56 111 ILE A CA 1
ATOM 886 C C . ILE A 1 111 ? -11.507 -2.665 0.114 1.00 95.56 111 ILE A C 1
ATOM 888 O O . ILE A 1 111 ? -12.111 -1.903 0.870 1.00 95.56 111 ILE A O 1
ATOM 892 N N . VAL A 1 112 ? -10.566 -2.222 -0.726 1.00 96.88 112 VAL A N 1
ATOM 893 C CA . VAL A 1 112 ? -10.140 -0.813 -0.786 1.00 96.88 112 VAL A CA 1
ATOM 894 C C . VAL A 1 112 ? -11.279 0.108 -1.221 1.00 96.88 112 VAL A C 1
ATOM 896 O O . VAL A 1 112 ? -11.500 1.146 -0.597 1.00 96.88 112 VAL A O 1
ATOM 899 N N . SER A 1 113 ? -12.040 -0.280 -2.249 1.00 95.25 113 SER A N 1
ATOM 900 C CA . SER A 1 113 ? -13.171 0.519 -2.742 1.00 95.25 113 SER A CA 1
ATOM 901 C C . SER A 1 113 ? -14.237 0.713 -1.659 1.00 95.25 113 SER A C 1
ATOM 903 O O . SER A 1 113 ? -14.731 1.825 -1.473 1.00 95.25 113 SER A O 1
ATOM 905 N N . ARG A 1 114 ? -14.548 -0.346 -0.899 1.00 94.06 114 ARG A N 1
ATOM 906 C CA . ARG A 1 114 ? -15.471 -0.293 0.246 1.00 94.06 114 ARG A CA 1
ATOM 907 C C . ARG A 1 114 ? -14.921 0.562 1.383 1.00 94.06 114 ARG A C 1
ATOM 909 O O . ARG A 1 114 ? -15.661 1.380 1.918 1.00 94.06 114 ARG A O 1
ATOM 916 N N . GLY A 1 115 ? -13.639 0.412 1.712 1.00 93.88 115 GLY A N 1
ATOM 917 C CA . GLY A 1 115 ? -12.983 1.173 2.775 1.00 93.88 115 GLY A CA 1
ATOM 918 C C . GLY A 1 115 ? -13.010 2.686 2.547 1.00 93.88 115 GLY A C 1
ATOM 919 O O . GLY A 1 115 ? -13.287 3.440 3.473 1.00 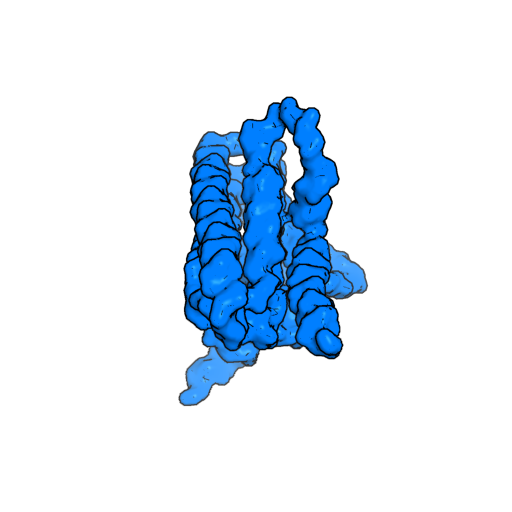93.88 115 GLY A O 1
ATOM 920 N N . ILE A 1 116 ? -12.810 3.115 1.297 1.00 94.12 116 ILE A N 1
ATOM 921 C CA . ILE A 1 116 ? -12.899 4.525 0.871 1.00 94.12 116 ILE A CA 1
ATOM 922 C C . ILE A 1 116 ? -14.362 4.962 0.623 1.00 94.12 116 ILE A C 1
ATOM 924 O O . ILE A 1 116 ? -14.629 6.117 0.304 1.00 94.12 116 ILE A O 1
ATOM 928 N N . GLN A 1 117 ? -15.334 4.063 0.813 1.00 93.62 117 GLN A N 1
ATOM 929 C CA . GLN A 1 117 ? -16.773 4.317 0.657 1.00 93.62 117 GLN A CA 1
ATOM 930 C C . GLN A 1 117 ? -17.186 4.676 -0.782 1.00 93.62 117 GLN A C 1
ATOM 932 O O . GLN A 1 117 ? -18.123 5.443 -1.012 1.00 93.62 117 GLN A O 1
ATOM 937 N N . LEU A 1 118 ? -16.507 4.100 -1.779 1.00 91.62 118 LEU A N 1
ATOM 938 C CA . LEU A 1 118 ? -16.901 4.234 -3.178 1.00 91.62 118 LEU A CA 1
ATOM 939 C C . LEU A 1 118 ? -18.116 3.341 -3.492 1.00 91.62 118 LEU A C 1
ATOM 941 O O . LEU A 1 118 ? -18.187 2.202 -3.027 1.00 91.62 118 LEU A O 1
ATOM 945 N N . PRO A 1 119 ? -19.066 3.807 -4.326 1.00 88.94 119 PRO A N 1
ATOM 946 C CA . PRO A 1 119 ? -20.267 3.039 -4.662 1.00 88.94 119 PRO A CA 1
ATOM 947 C C . PRO A 1 119 ? -20.009 1.880 -5.640 1.00 88.94 119 PRO A C 1
ATOM 949 O O . PRO A 1 119 ? -20.913 1.088 -5.902 1.00 88.94 119 PRO A O 1
ATOM 952 N N . TYR A 1 120 ? -18.805 1.785 -6.206 1.00 89.56 120 TYR A N 1
ATOM 953 C CA . TYR A 1 120 ? -18.402 0.751 -7.154 1.00 89.56 120 TYR A CA 1
ATOM 954 C C . TYR A 1 120 ? -16.941 0.349 -6.933 1.00 89.56 120 TYR A C 1
ATOM 956 O O . TYR A 1 120 ? -16.145 1.125 -6.403 1.00 89.56 120 TYR A O 1
ATOM 964 N N . ALA A 1 121 ? -16.597 -0.861 -7.377 1.00 88.12 121 ALA A N 1
ATOM 965 C CA . ALA A 1 121 ? -15.219 -1.331 -7.425 1.00 88.12 121 ALA A CA 1
ATOM 966 C C . ALA A 1 121 ? -14.445 -0.590 -8.523 1.00 88.12 121 ALA A C 1
ATOM 968 O O . ALA A 1 121 ? -14.926 -0.478 -9.653 1.00 88.12 121 ALA A O 1
ATOM 969 N N . VAL A 1 122 ? -13.266 -0.066 -8.193 1.00 91.75 122 VAL A N 1
ATOM 970 C CA . VAL A 1 122 ? -12.355 0.538 -9.181 1.00 91.75 122 VAL A CA 1
ATOM 971 C C . VAL A 1 122 ? -11.461 -0.529 -9.834 1.00 91.75 122 VAL A C 1
ATOM 973 O O . VAL A 1 122 ? -11.642 -1.711 -9.574 1.00 91.75 122 VAL A O 1
ATOM 976 N N . SER A 1 123 ? -10.520 -0.148 -10.707 1.00 90.81 123 SER A N 1
ATOM 977 C CA . SER A 1 123 ? -9.461 -1.072 -11.155 1.00 90.81 123 SER A CA 1
ATOM 978 C C . SER A 1 123 ? -8.381 -1.225 -10.079 1.00 90.81 123 SER A C 1
ATOM 980 O O . SER A 1 123 ? -8.244 -0.343 -9.224 1.00 90.81 123 SER A O 1
ATOM 982 N N . SER A 1 124 ? -7.573 -2.288 -10.133 1.00 89.06 124 SER A N 1
ATOM 983 C CA . SER A 1 124 ? -6.475 -2.492 -9.176 1.00 89.06 124 SER A CA 1
ATOM 984 C C . SER A 1 124 ? -5.457 -1.346 -9.207 1.00 89.06 124 SER A C 1
ATOM 986 O O . SER A 1 124 ? -5.035 -0.874 -8.155 1.00 89.06 124 SER A O 1
ATOM 988 N N . GLU A 1 125 ? -5.140 -0.788 -10.382 1.00 87.25 125 GLU A N 1
ATOM 989 C CA . GLU A 1 125 ? -4.229 0.361 -10.508 1.00 87.25 125 GLU A CA 1
ATOM 990 C C . GLU A 1 125 ? -4.817 1.623 -9.870 1.00 87.25 125 GLU A C 1
ATOM 992 O O . GLU A 1 125 ? -4.110 2.419 -9.239 1.00 87.25 125 GLU A O 1
ATOM 997 N N . LYS A 1 126 ? -6.134 1.814 -10.005 1.00 90.81 126 LYS A N 1
ATOM 998 C CA . LYS A 1 126 ? -6.817 2.933 -9.364 1.00 90.81 126 LYS A CA 1
ATOM 999 C C . LYS A 1 126 ? -6.900 2.735 -7.851 1.00 90.81 126 LYS A C 1
ATOM 1001 O O . LYS A 1 126 ? -6.690 3.705 -7.128 1.00 90.81 126 LYS A O 1
ATOM 1006 N N . ALA A 1 127 ? -7.153 1.518 -7.373 1.00 94.25 127 ALA A N 1
ATOM 1007 C CA . ALA A 1 127 ? -7.117 1.194 -5.949 1.00 94.25 127 ALA A CA 1
ATOM 1008 C C . ALA A 1 127 ? -5.719 1.421 -5.354 1.00 94.25 127 ALA A C 1
ATOM 1010 O O . ALA A 1 127 ? -5.613 2.066 -4.316 1.00 94.25 127 ALA A O 1
ATOM 1011 N N . LEU A 1 128 ? -4.651 1.012 -6.048 1.00 92.94 128 LEU A N 1
ATOM 1012 C CA . LEU A 1 128 ? -3.266 1.296 -5.651 1.00 92.94 128 LEU A CA 1
ATOM 1013 C C . LEU A 1 128 ? -3.026 2.791 -5.495 1.00 92.94 128 LEU A C 1
ATOM 1015 O O . LEU A 1 128 ? -2.560 3.257 -4.459 1.00 92.94 128 LEU A O 1
ATOM 1019 N N . THR A 1 129 ? -3.414 3.555 -6.513 1.00 92.81 129 THR A N 1
ATOM 1020 C CA . THR A 1 129 ? -3.315 5.017 -6.507 1.00 92.81 129 THR A CA 1
ATOM 1021 C C . THR A 1 129 ? -4.008 5.616 -5.277 1.00 92.81 129 THR A C 1
ATOM 1023 O O . THR A 1 129 ? -3.438 6.473 -4.605 1.00 92.81 129 THR A O 1
ATOM 1026 N N . LEU A 1 130 ? -5.214 5.133 -4.958 1.00 94.69 130 LEU A N 1
ATOM 1027 C CA . LEU A 1 130 ? -5.994 5.583 -3.807 1.00 94.69 130 LEU A CA 1
ATOM 1028 C C . LEU A 1 130 ? -5.339 5.224 -2.465 1.00 94.69 130 LEU A C 1
ATOM 1030 O O . LEU A 1 130 ? -5.379 6.042 -1.552 1.00 94.69 130 LEU A O 1
ATOM 1034 N N . VAL A 1 131 ? -4.710 4.050 -2.339 1.00 96.12 131 VAL A N 1
ATOM 1035 C CA . VAL A 1 131 ? -3.964 3.667 -1.125 1.00 96.12 131 VAL A CA 1
ATOM 1036 C C . VAL A 1 131 ? -2.797 4.625 -0.878 1.00 96.12 131 VAL A C 1
ATOM 1038 O O . VAL A 1 131 ? -2.636 5.110 0.241 1.00 96.12 131 VAL A O 1
ATOM 1041 N N . TYR A 1 132 ? -2.021 4.955 -1.913 1.00 94.56 132 TYR A N 1
ATOM 1042 C CA . TYR A 1 132 ? -0.920 5.919 -1.799 1.00 94.56 132 TYR A CA 1
ATOM 1043 C C . TYR A 1 132 ? -1.411 7.333 -1.466 1.00 94.56 132 TYR A C 1
ATOM 1045 O O . TYR A 1 132 ? -0.852 7.981 -0.581 1.00 94.56 132 TYR A O 1
ATOM 1053 N N . ASP A 1 133 ? -2.463 7.812 -2.136 1.00 93.56 133 ASP A N 1
ATOM 1054 C CA . ASP A 1 133 ? -3.036 9.134 -1.845 1.00 93.56 133 ASP A CA 1
ATOM 1055 C C . ASP A 1 133 ? -3.564 9.203 -0.403 1.00 93.56 133 ASP A C 1
ATOM 1057 O O . ASP A 1 133 ? -3.325 10.185 0.304 1.00 93.56 133 ASP A O 1
ATOM 1061 N N . HIS A 1 134 ? -4.198 8.126 0.071 1.00 95.00 134 HIS A N 1
ATOM 1062 C CA . HIS A 1 134 ? -4.673 8.015 1.449 1.00 95.00 134 HIS A CA 1
ATOM 1063 C C . HIS A 1 134 ? -3.525 8.045 2.465 1.00 95.00 134 HIS A C 1
ATOM 1065 O O . HIS A 1 134 ? -3.604 8.773 3.452 1.00 95.00 134 HIS A O 1
ATOM 1071 N N . GLN A 1 135 ? -2.420 7.332 2.214 1.00 94.75 135 GLN A N 1
ATOM 1072 C CA . GLN A 1 135 ? -1.222 7.389 3.067 1.00 94.75 135 GLN A CA 1
ATOM 1073 C C . GLN A 1 135 ? -0.682 8.819 3.204 1.00 94.75 135 GLN A C 1
ATOM 1075 O O . GLN A 1 135 ? -0.398 9.272 4.318 1.00 94.75 135 GLN A O 1
ATOM 1080 N N . VAL A 1 136 ? -0.557 9.545 2.087 1.00 93.38 136 VAL A N 1
ATOM 1081 C CA . VAL A 1 136 ? -0.066 10.932 2.089 1.00 93.38 136 VAL A CA 1
ATOM 1082 C C . VAL A 1 136 ? -1.036 11.842 2.834 1.00 93.38 136 VAL A C 1
ATOM 1084 O O . VAL A 1 136 ? -0.609 12.623 3.685 1.00 93.38 136 VAL A O 1
ATOM 1087 N N . GLN A 1 137 ? -2.339 11.722 2.581 1.00 92.62 137 GLN A N 1
ATOM 1088 C CA . GLN A 1 137 ? -3.351 12.508 3.282 1.00 92.62 137 GLN A CA 1
ATOM 1089 C C . GLN A 1 137 ? -3.308 12.264 4.797 1.00 92.62 137 GLN A C 1
ATOM 1091 O O . GLN A 1 137 ? -3.374 13.218 5.577 1.00 92.62 137 GLN A O 1
ATOM 1096 N N . LEU A 1 138 ? -3.158 11.006 5.215 1.00 92.25 138 LEU A N 1
ATOM 1097 C CA . LEU A 1 138 ? -3.249 10.605 6.613 1.00 92.25 138 LEU A CA 1
ATOM 1098 C C . LEU A 1 138 ? -1.984 10.927 7.421 1.00 92.25 138 LEU A C 1
ATOM 1100 O O . LEU A 1 138 ? -2.090 11.334 8.577 1.00 92.25 138 LEU A O 1
ATOM 1104 N N . PHE A 1 139 ? -0.794 10.771 6.828 1.00 93.19 139 PHE A N 1
ATOM 1105 C CA . PHE A 1 139 ? 0.491 10.895 7.538 1.00 93.19 139 PHE A CA 1
ATOM 1106 C C . PHE A 1 139 ? 1.354 12.079 7.097 1.00 93.19 139 PHE A C 1
ATOM 1108 O O . PHE A 1 139 ? 2.339 12.399 7.758 1.00 93.19 139 PHE A O 1
ATOM 1115 N N . ALA A 1 140 ? 0.967 12.772 6.029 1.00 90.38 140 ALA A N 1
ATOM 1116 C CA . ALA A 1 140 ? 1.587 14.014 5.580 1.00 90.38 140 ALA A CA 1
ATOM 1117 C C . ALA A 1 140 ? 0.569 15.128 5.267 1.00 90.38 140 ALA A C 1
ATOM 1119 O O . ALA A 1 140 ? 0.958 16.172 4.740 1.00 90.38 140 ALA A O 1
ATOM 1120 N N . GLY A 1 141 ? -0.698 14.979 5.671 1.00 86.44 141 GLY A N 1
ATOM 1121 C CA . GLY A 1 141 ? -1.692 16.056 5.657 1.00 86.44 141 GLY A CA 1
ATOM 1122 C C . GLY A 1 141 ? -1.365 17.191 6.635 1.00 86.44 141 GLY A C 1
ATOM 1123 O O . GLY A 1 141 ? -0.462 17.072 7.460 1.00 86.44 141 GLY A O 1
ATOM 1124 N N . LEU A 1 142 ? -2.113 18.301 6.568 1.00 81.38 142 LEU A N 1
ATOM 1125 C CA . LEU A 1 142 ? -1.817 19.571 7.265 1.00 81.38 142 LEU A CA 1
ATOM 1126 C C . LEU A 1 142 ? -1.475 19.443 8.760 1.00 81.38 142 LEU A C 1
ATOM 1128 O O . LEU A 1 142 ? -0.643 20.205 9.251 1.00 81.38 142 LEU A O 1
ATOM 1132 N N . ASN A 1 143 ? -2.073 18.476 9.455 1.00 83.75 143 ASN A N 1
ATOM 1133 C CA . ASN A 1 143 ? -1.927 18.287 10.899 1.00 83.75 143 ASN A CA 1
ATOM 1134 C C . ASN A 1 143 ? -0.845 17.269 11.290 1.00 83.75 143 ASN A C 1
ATOM 1136 O O . ASN A 1 143 ? -0.645 17.032 12.480 1.00 83.75 143 ASN A O 1
ATOM 1140 N N . ALA A 1 144 ? -0.133 16.683 10.319 1.00 86.75 144 ALA A N 1
ATOM 1141 C CA . ALA A 1 144 ? 0.849 15.656 10.631 1.00 86.75 144 ALA A CA 1
ATOM 1142 C C . ALA A 1 144 ? 2.070 16.215 11.341 1.00 86.75 144 ALA A C 1
ATOM 1144 O O . ALA A 1 144 ? 2.612 17.245 10.928 1.00 86.75 144 ALA A O 1
ATOM 1145 N N . ASN A 1 145 ? 2.497 15.500 12.382 1.00 90.31 145 ASN A N 1
ATOM 1146 C CA . ASN A 1 145 ? 3.709 15.819 13.116 1.00 90.31 145 ASN A CA 1
ATOM 1147 C C . ASN A 1 145 ? 4.964 15.310 12.377 1.00 90.31 145 ASN A C 1
ATOM 1149 O O . ASN A 1 145 ? 4.881 14.521 11.434 1.00 90.31 145 ASN A O 1
ATOM 1153 N N . GLU A 1 146 ? 6.137 15.772 12.812 1.00 90.88 146 GLU A N 1
ATOM 1154 C CA . GLU A 1 146 ? 7.418 15.416 12.190 1.00 90.88 146 GLU A CA 1
ATOM 1155 C C . GLU A 1 146 ? 7.688 13.905 12.202 1.00 90.88 146 GLU A C 1
ATOM 1157 O O . GLU A 1 146 ? 8.114 13.356 11.190 1.00 90.88 146 GLU A O 1
ATOM 1162 N N . GLU A 1 147 ? 7.395 13.224 13.310 1.00 92.44 147 GLU A N 1
ATOM 1163 C CA . GLU A 1 147 ? 7.618 11.783 13.458 1.00 92.44 147 GLU A CA 1
ATOM 1164 C C . GLU A 1 147 ? 6.805 10.973 12.436 1.00 92.44 147 GLU A C 1
ATOM 1166 O O . GLU A 1 147 ? 7.321 10.048 11.816 1.00 92.44 147 GLU A O 1
ATOM 1171 N N . GLN A 1 148 ? 5.550 11.348 12.197 1.00 92.62 148 GLN A N 1
ATOM 1172 C CA . GLN A 1 148 ? 4.679 10.670 11.238 1.00 92.62 148 GLN A CA 1
ATOM 1173 C C . GLN A 1 148 ? 5.130 10.873 9.797 1.00 92.62 148 GLN A C 1
ATOM 1175 O O . GLN A 1 148 ? 5.140 9.918 9.022 1.00 92.62 148 GLN A O 1
ATOM 1180 N N . ILE A 1 149 ? 5.549 12.093 9.455 1.00 93.00 149 ILE A N 1
ATOM 1181 C CA . ILE A 1 149 ? 6.105 12.398 8.134 1.00 93.00 149 ILE A CA 1
ATOM 1182 C C . ILE A 1 149 ? 7.378 11.574 7.910 1.00 93.00 149 ILE A C 1
ATOM 1184 O O . ILE A 1 149 ? 7.551 10.989 6.843 1.00 93.00 149 ILE A O 1
ATOM 1188 N N . GLN A 1 150 ? 8.245 11.478 8.923 1.00 91.81 150 GLN A N 1
ATOM 1189 C CA . GLN A 1 150 ? 9.463 10.667 8.865 1.00 91.81 150 GLN A CA 1
ATOM 1190 C C . GLN A 1 150 ? 9.173 9.181 8.677 1.00 91.81 150 GLN A C 1
ATOM 1192 O O . GLN A 1 150 ? 9.785 8.537 7.826 1.00 91.81 150 GLN A O 1
ATOM 1197 N N . LEU A 1 151 ? 8.221 8.639 9.438 1.00 93.44 151 LEU A N 1
ATOM 1198 C CA . LEU A 1 151 ? 7.803 7.246 9.306 1.00 93.44 151 LEU A CA 1
ATOM 1199 C C . LEU A 1 151 ? 7.230 6.963 7.913 1.00 93.44 151 LEU A C 1
ATOM 1201 O O . LEU A 1 151 ? 7.581 5.946 7.319 1.00 93.44 151 LEU A O 1
ATOM 1205 N N . LEU A 1 152 ? 6.412 7.870 7.366 1.00 94.62 152 LEU A N 1
ATOM 1206 C CA . LEU A 1 152 ? 5.886 7.742 6.007 1.00 94.62 152 LEU A CA 1
ATOM 1207 C C . LEU A 1 152 ? 7.012 7.760 4.965 1.00 94.62 152 LEU A C 1
ATOM 1209 O O . LEU A 1 152 ? 7.068 6.867 4.125 1.00 94.62 152 LEU A O 1
ATOM 1213 N N . ILE A 1 153 ? 7.922 8.738 5.024 1.00 93.00 153 ILE A N 1
ATOM 1214 C CA . ILE A 1 153 ? 9.054 8.834 4.088 1.00 93.00 153 ILE A CA 1
ATOM 1215 C C . ILE A 1 153 ? 9.918 7.571 4.165 1.00 93.00 153 ILE A C 1
ATOM 1217 O O . ILE A 1 153 ? 10.239 6.986 3.132 1.00 93.00 153 ILE A O 1
ATOM 1221 N N . GLY A 1 154 ? 10.257 7.118 5.375 1.00 91.75 154 GLY A N 1
ATOM 1222 C CA . GLY A 1 154 ? 11.025 5.892 5.585 1.00 91.75 154 GLY A CA 1
ATOM 1223 C C . GLY A 1 154 ? 10.330 4.664 4.996 1.00 91.75 154 GLY A C 1
ATOM 1224 O O . GLY A 1 154 ? 10.964 3.894 4.279 1.00 91.75 154 GLY A O 1
ATOM 1225 N N . SER A 1 155 ? 9.023 4.527 5.231 1.00 92.06 155 SER A N 1
ATOM 1226 C CA . SER A 1 155 ? 8.193 3.449 4.682 1.00 92.06 155 SER A CA 1
ATOM 1227 C C . SER A 1 155 ? 8.169 3.464 3.151 1.00 92.06 155 SER A C 1
ATOM 1229 O O . SER A 1 155 ? 8.399 2.435 2.523 1.00 92.06 155 SER A O 1
ATOM 1231 N N . LEU A 1 156 ? 7.945 4.628 2.535 1.00 91.25 156 LEU A N 1
ATOM 1232 C CA . LEU A 1 156 ? 7.914 4.795 1.078 1.00 91.25 156 LEU A CA 1
ATOM 1233 C C . LEU A 1 156 ? 9.272 4.487 0.428 1.00 91.25 156 LEU A C 1
ATOM 1235 O O . LEU A 1 156 ? 9.327 3.822 -0.605 1.00 91.25 156 LEU A O 1
ATOM 1239 N N . ILE A 1 157 ? 10.371 4.939 1.040 1.00 88.00 157 ILE A N 1
ATOM 1240 C CA . ILE A 1 157 ? 11.732 4.661 0.559 1.00 88.00 157 ILE A CA 1
ATOM 1241 C C . ILE A 1 157 ? 12.064 3.174 0.705 1.00 88.00 157 ILE A C 1
ATOM 1243 O O . ILE A 1 157 ? 12.633 2.590 -0.213 1.00 88.00 157 ILE A O 1
ATOM 1247 N N . GLN A 1 158 ? 11.705 2.547 1.827 1.00 85.00 158 GLN A N 1
ATOM 1248 C CA . GLN A 1 158 ? 11.962 1.125 2.057 1.00 85.00 158 GLN A CA 1
ATOM 1249 C C . GLN A 1 158 ? 11.165 0.232 1.097 1.00 85.00 158 GLN A C 1
ATOM 1251 O O . GLN A 1 158 ? 11.704 -0.756 0.599 1.00 85.00 158 GLN A O 1
ATOM 1256 N N . ALA A 1 159 ? 9.917 0.601 0.806 1.00 78.00 159 ALA A N 1
ATOM 1257 C CA . ALA A 1 159 ? 9.080 -0.073 -0.183 1.00 78.00 159 ALA A CA 1
ATOM 1258 C C . ALA A 1 159 ? 9.542 0.183 -1.633 1.00 78.00 159 ALA A C 1
ATOM 1260 O O . ALA A 1 159 ? 9.098 -0.499 -2.558 1.00 78.00 159 ALA A O 1
ATOM 1261 N N . SER A 1 160 ? 10.438 1.152 -1.863 1.00 74.50 160 SER A N 1
ATOM 1262 C CA . SER A 1 160 ? 10.972 1.439 -3.192 1.00 74.50 160 SER A CA 1
ATOM 1263 C C . SER A 1 160 ? 11.847 0.287 -3.682 1.00 74.50 160 SER A C 1
ATOM 1265 O O . SER A 1 160 ? 12.974 0.069 -3.236 1.00 74.50 160 SER A O 1
ATOM 1267 N N . LEU A 1 161 ? 11.348 -0.434 -4.684 1.00 66.88 161 LEU A N 1
ATOM 1268 C CA . LEU A 1 161 ? 12.068 -1.521 -5.349 1.00 66.88 161 LEU A CA 1
ATOM 1269 C C . LEU A 1 161 ? 13.179 -1.021 -6.294 1.00 66.88 161 LEU A C 1
ATOM 1271 O O . LEU A 1 161 ? 13.811 -1.833 -6.974 1.00 66.88 161 LEU A O 1
ATOM 1275 N N . TYR A 1 162 ? 13.451 0.292 -6.318 1.00 65.38 162 TYR A N 1
ATOM 1276 C CA . TYR A 1 162 ? 14.398 0.953 -7.221 1.00 65.38 162 TYR A CA 1
ATOM 1277 C C . TYR A 1 162 ? 15.751 0.226 -7.307 1.00 65.38 162 TYR A C 1
ATOM 1279 O O . TYR A 1 162 ? 16.138 -0.184 -8.404 1.00 65.38 162 TYR A O 1
ATOM 1287 N N . PRO A 1 163 ? 16.475 -0.040 -6.199 1.00 64.19 163 PRO A N 1
ATOM 1288 C CA . PRO A 1 163 ? 17.807 -0.640 -6.288 1.00 64.19 163 PRO A CA 1
ATOM 1289 C C . PRO A 1 163 ? 17.754 -2.088 -6.787 1.00 64.19 163 PRO A C 1
ATOM 1291 O O . PRO A 1 163 ? 18.641 -2.534 -7.519 1.00 64.19 163 PRO A O 1
ATOM 1294 N N . ARG A 1 164 ? 16.692 -2.816 -6.421 1.00 68.12 164 ARG A N 1
ATOM 1295 C CA . ARG A 1 164 ? 16.481 -4.211 -6.813 1.00 68.12 164 ARG A CA 1
ATOM 1296 C C . ARG A 1 164 ? 16.194 -4.313 -8.306 1.00 68.12 164 ARG A C 1
ATOM 1298 O O . ARG A 1 164 ? 16.920 -5.025 -8.992 1.00 68.12 164 ARG A O 1
ATOM 1305 N N . ILE A 1 165 ? 15.220 -3.565 -8.825 1.00 65.12 165 ILE A N 1
ATOM 1306 C CA . ILE A 1 165 ? 14.847 -3.583 -10.251 1.00 65.12 165 ILE A CA 1
ATOM 1307 C C . ILE A 1 165 ? 16.032 -3.178 -11.121 1.00 65.12 165 ILE A C 1
ATOM 1309 O O . ILE A 1 165 ? 16.304 -3.825 -12.132 1.00 65.12 165 ILE A O 1
ATOM 1313 N N . VAL A 1 166 ? 16.790 -2.161 -10.708 1.00 63.28 166 VAL A N 1
ATOM 1314 C CA . VAL A 1 166 ? 18.018 -1.756 -11.403 1.00 63.28 166 VAL A CA 1
ATOM 1315 C C . VAL A 1 166 ? 19.045 -2.883 -11.388 1.00 63.28 166 VAL A C 1
ATOM 1317 O O . VAL A 1 166 ? 19.568 -3.251 -12.433 1.00 63.28 166 VAL A O 1
ATOM 1320 N N . SER A 1 167 ? 19.303 -3.499 -10.234 1.00 67.19 167 SER A N 1
ATOM 1321 C CA . SER A 1 167 ? 20.258 -4.608 -10.159 1.00 67.19 167 SER A CA 1
ATOM 1322 C C . SER A 1 167 ? 19.839 -5.814 -11.008 1.00 67.19 167 SER A C 1
ATOM 1324 O O . SER A 1 167 ? 20.681 -6.403 -11.679 1.00 67.19 167 SER A O 1
ATOM 1326 N N . GLU A 1 168 ? 18.549 -6.156 -11.030 1.00 67.62 168 GLU A N 1
ATOM 1327 C CA . GLU A 1 168 ? 18.018 -7.305 -11.764 1.00 67.62 168 GLU A CA 1
ATOM 1328 C C . GLU A 1 168 ? 17.946 -7.053 -13.276 1.00 67.62 168 GLU A C 1
ATOM 1330 O O . GLU A 1 168 ? 18.296 -7.934 -14.063 1.00 67.62 168 GLU A O 1
ATOM 1335 N N . SER A 1 169 ? 17.548 -5.848 -13.696 1.00 61.19 169 SER A N 1
ATOM 1336 C CA . SER A 1 169 ? 17.535 -5.441 -15.113 1.00 61.19 169 SER A CA 1
ATOM 1337 C C . SER A 1 169 ? 18.944 -5.357 -15.712 1.00 61.19 169 SER A C 1
ATOM 1339 O O . SER A 1 169 ? 19.117 -5.532 -16.920 1.00 61.19 169 SER A O 1
ATOM 1341 N N . LEU A 1 170 ? 19.965 -5.179 -14.871 1.00 61.56 170 LEU A N 1
ATOM 1342 C CA . LEU A 1 170 ? 21.381 -5.215 -15.234 1.00 61.56 170 LEU A CA 1
ATOM 1343 C C . LEU A 1 170 ? 22.017 -6.617 -15.134 1.00 61.56 170 LEU A C 1
ATOM 1345 O O . LEU A 1 170 ? 23.235 -6.717 -15.264 1.00 61.56 170 LEU A O 1
ATOM 1349 N N . GLN A 1 171 ? 21.258 -7.714 -14.950 1.00 62.72 171 GLN A N 1
ATOM 1350 C CA . GLN A 1 171 ? 21.806 -9.090 -14.958 1.00 62.72 171 GLN A CA 1
ATOM 1351 C C . GLN A 1 171 ? 21.682 -9.819 -16.320 1.00 62.72 171 GLN A C 1
ATOM 1353 O O . GLN A 1 171 ? 20.602 -9.802 -16.923 1.00 62.72 171 GLN A O 1
ATOM 1358 N N . PRO A 1 172 ? 22.744 -10.495 -16.823 1.00 53.81 172 PRO A N 1
ATOM 1359 C CA . PRO A 1 172 ? 22.770 -11.062 -18.186 1.00 53.81 172 PRO A CA 1
ATOM 1360 C C . PRO A 1 172 ? 21.943 -12.328 -18.338 1.00 53.81 172 PRO A C 1
ATOM 1362 O O . PRO A 1 172 ? 21.397 -12.624 -19.399 1.00 53.81 172 PRO A O 1
ATOM 1365 N N . SER A 1 173 ? 21.809 -13.068 -17.247 1.00 53.44 173 SER A N 1
ATOM 1366 C CA . SER A 1 173 ? 21.184 -14.384 -17.202 1.00 53.44 173 SER A CA 1
ATOM 1367 C C . SER A 1 173 ? 19.655 -14.370 -17.317 1.00 53.44 173 SER A C 1
ATOM 1369 O O . SER A 1 173 ? 19.081 -15.406 -17.635 1.00 53.44 173 SER A O 1
ATOM 1371 N N . LYS A 1 174 ? 18.976 -13.231 -17.100 1.00 52.56 174 LYS A N 1
ATOM 1372 C CA . LYS A 1 174 ? 17.495 -13.148 -17.119 1.00 52.56 174 LYS A CA 1
ATOM 1373 C C . LYS A 1 174 ? 16.859 -12.986 -18.508 1.00 52.56 174 LYS A C 1
ATOM 1375 O O . LYS A 1 174 ? 15.645 -12.936 -18.642 1.00 52.56 174 LYS A O 1
ATOM 1380 N N . THR A 1 175 ? 17.667 -12.981 -19.556 1.00 49.50 175 THR A N 1
ATOM 1381 C CA . THR A 1 175 ? 17.259 -12.760 -20.956 1.00 49.50 175 THR A CA 1
ATOM 1382 C C . THR A 1 175 ? 16.322 -13.803 -21.548 1.00 49.50 175 THR A C 1
ATOM 1384 O O . THR A 1 175 ? 15.699 -13.560 -22.581 1.00 49.50 175 THR A O 1
ATOM 1387 N N . LEU A 1 176 ? 16.231 -14.968 -20.909 1.00 41.44 176 LEU A N 1
ATOM 1388 C CA . LEU A 1 176 ? 15.273 -16.011 -21.260 1.00 41.44 176 LEU A CA 1
ATOM 1389 C C . LEU A 1 176 ? 13.871 -15.729 -20.692 1.00 41.44 176 LEU A C 1
ATOM 1391 O O . LEU A 1 176 ? 12.900 -16.049 -21.364 1.00 41.44 176 LEU A O 1
ATOM 1395 N N . PHE A 1 177 ? 13.758 -15.057 -19.540 1.00 47.09 177 PHE A N 1
ATOM 1396 C CA . PHE A 1 177 ? 12.471 -14.760 -18.890 1.00 47.09 177 PHE A CA 1
ATOM 1397 C C . PHE A 1 177 ? 11.767 -13.533 -19.478 1.00 47.09 177 PHE A C 1
ATOM 1399 O O . PHE A 1 177 ? 10.544 -13.532 -19.585 1.00 47.09 177 PHE A O 1
ATOM 1406 N N . ASP A 1 178 ? 12.528 -12.537 -19.951 1.00 48.88 178 ASP A N 1
ATOM 1407 C CA . ASP A 1 178 ? 11.980 -11.351 -20.637 1.00 48.88 178 ASP A CA 1
ATOM 1408 C C . ASP A 1 178 ? 11.168 -11.732 -21.901 1.00 48.88 178 ASP A C 1
ATOM 1410 O O . ASP A 1 178 ? 10.306 -10.977 -22.340 1.00 48.88 178 ASP A O 1
ATOM 1414 N N . LYS A 1 179 ? 11.421 -12.917 -22.485 1.00 46.78 179 LYS A N 1
ATOM 1415 C CA . LYS A 1 179 ? 10.665 -13.467 -23.627 1.00 46.78 179 LYS A CA 1
ATOM 1416 C C . LYS A 1 179 ? 9.395 -14.222 -23.234 1.00 46.78 179 LYS A C 1
ATOM 1418 O O . LYS A 1 179 ? 8.533 -14.403 -24.086 1.00 46.78 179 LYS A O 1
ATOM 1423 N N . GLU A 1 180 ? 9.308 -14.702 -21.997 1.00 45.12 180 GLU A N 1
ATOM 1424 C CA . GLU A 1 180 ? 8.191 -15.522 -21.511 1.00 45.12 180 GLU A CA 1
ATOM 1425 C C . GLU A 1 180 ? 7.170 -14.694 -20.713 1.00 45.12 180 GLU A C 1
ATOM 1427 O O . GLU A 1 180 ? 6.008 -15.084 -20.639 1.00 45.12 180 GLU A O 1
ATOM 1432 N N . SER A 1 181 ? 7.562 -13.529 -20.174 1.00 51.75 181 SER A N 1
ATOM 1433 C CA . SER A 1 181 ? 6.653 -12.609 -19.476 1.00 51.75 181 SER A CA 1
ATOM 1434 C C . SER A 1 181 ? 7.002 -11.133 -19.738 1.00 51.75 181 SER A C 1
ATOM 1436 O O . SER A 1 181 ? 7.773 -10.531 -18.984 1.00 51.75 181 SER A O 1
ATOM 1438 N N . PRO A 1 182 ? 6.421 -10.498 -20.777 1.00 50.72 182 PRO A N 1
ATOM 1439 C CA . PRO A 1 182 ? 6.683 -9.091 -21.106 1.00 50.72 182 PRO A CA 1
ATOM 1440 C C . PRO A 1 182 ? 6.227 -8.099 -20.017 1.00 50.72 182 PRO A C 1
ATOM 1442 O O . PRO A 1 182 ? 6.596 -6.929 -20.058 1.00 50.72 182 PRO A O 1
ATOM 1445 N N . ASN A 1 183 ? 5.472 -8.562 -19.013 1.00 59.34 183 ASN A N 1
ATOM 1446 C CA . ASN A 1 183 ? 4.944 -7.753 -17.914 1.00 59.34 183 ASN A CA 1
ATOM 1447 C C . ASN A 1 183 ? 5.715 -7.902 -16.590 1.00 59.34 183 ASN A C 1
ATOM 1449 O O . ASN A 1 183 ? 5.280 -7.335 -15.591 1.00 59.34 183 ASN A O 1
ATOM 1453 N N . LEU A 1 184 ? 6.859 -8.602 -16.563 1.00 63.97 184 LEU A N 1
ATOM 1454 C CA . LEU A 1 184 ? 7.616 -8.912 -15.333 1.00 63.97 184 LEU A CA 1
ATOM 1455 C C . LEU A 1 184 ? 7.911 -7.688 -14.443 1.00 63.97 184 LEU A C 1
ATOM 1457 O O . LEU A 1 184 ? 7.991 -7.802 -13.224 1.00 63.97 184 LEU A O 1
ATOM 1461 N N . TYR A 1 185 ? 8.072 -6.512 -15.050 1.00 68.44 185 TYR A N 1
ATOM 1462 C CA . TYR A 1 185 ? 8.404 -5.275 -14.343 1.00 68.44 185 TYR A CA 1
ATOM 1463 C C . TYR A 1 185 ? 7.231 -4.303 -14.212 1.00 68.44 185 TYR A C 1
ATOM 1465 O O . TYR A 1 185 ? 7.409 -3.231 -13.642 1.00 68.44 185 TYR A O 1
ATOM 1473 N N . ARG A 1 186 ? 6.037 -4.648 -14.705 1.00 74.00 186 ARG A N 1
ATOM 1474 C CA . ARG A 1 186 ? 4.876 -3.749 -14.700 1.00 74.00 186 ARG A CA 1
ATOM 1475 C C . ARG A 1 186 ? 4.536 -3.277 -13.286 1.00 74.00 186 ARG A C 1
ATOM 1477 O O . ARG A 1 186 ? 4.553 -2.075 -13.035 1.00 74.00 186 ARG A O 1
ATOM 1484 N N . GLU A 1 187 ? 4.259 -4.213 -12.382 1.00 77.12 187 GLU A N 1
ATOM 1485 C CA . GLU A 1 187 ? 3.848 -3.890 -11.014 1.00 77.12 187 GLU A CA 1
ATOM 1486 C C . GLU A 1 187 ? 4.942 -3.145 -10.238 1.00 77.12 187 GLU A C 1
ATOM 1488 O O . GLU A 1 187 ? 4.658 -2.061 -9.725 1.00 77.12 187 GLU A O 1
ATOM 1493 N N . PRO A 1 188 ? 6.212 -3.599 -10.245 1.00 76.44 188 PRO A N 1
ATOM 1494 C CA . PRO A 1 188 ? 7.282 -2.853 -9.592 1.00 76.44 188 PRO A CA 1
ATOM 1495 C C . PRO A 1 188 ? 7.462 -1.420 -10.129 1.00 76.44 188 PRO A C 1
ATOM 1497 O O . PRO A 1 188 ? 7.738 -0.506 -9.351 1.00 76.44 188 PRO A O 1
ATOM 1500 N N . LEU A 1 189 ? 7.282 -1.193 -11.438 1.00 75.31 189 LEU A N 1
ATOM 1501 C CA . LEU A 1 189 ? 7.360 0.146 -12.036 1.00 75.31 189 LEU A CA 1
ATOM 1502 C C . LEU A 1 189 ? 6.174 1.038 -11.635 1.00 75.31 189 LEU A C 1
ATOM 1504 O O . LEU A 1 189 ? 6.378 2.228 -11.389 1.00 75.31 189 LEU A O 1
ATOM 1508 N N . ILE A 1 190 ? 4.963 0.481 -11.517 1.00 79.62 190 ILE A N 1
ATOM 1509 C CA . ILE A 1 190 ? 3.791 1.203 -10.994 1.00 79.62 190 ILE A CA 1
ATOM 1510 C C . ILE A 1 190 ? 4.035 1.631 -9.540 1.00 79.62 190 ILE A C 1
ATOM 1512 O O . ILE A 1 190 ? 3.832 2.801 -9.209 1.00 79.62 190 ILE A O 1
ATOM 1516 N N . SER A 1 191 ? 4.530 0.735 -8.679 1.00 83.38 191 SER A N 1
ATOM 1517 C CA . SER A 1 191 ? 4.819 1.065 -7.273 1.00 83.38 191 SER A CA 1
ATOM 1518 C C . SER A 1 191 ? 5.895 2.143 -7.172 1.00 83.38 191 SER A C 1
ATOM 1520 O O . SER A 1 191 ? 5.753 3.086 -6.400 1.00 83.38 191 SER A O 1
ATOM 1522 N N . MET A 1 192 ? 6.946 2.063 -7.997 1.00 79.56 192 MET A N 1
ATOM 1523 C CA . MET A 1 192 ? 7.973 3.106 -8.074 1.00 79.56 192 MET A CA 1
ATOM 1524 C C . MET A 1 192 ? 7.394 4.470 -8.462 1.00 79.56 192 MET A C 1
ATOM 1526 O O . MET A 1 192 ? 7.726 5.472 -7.829 1.00 79.56 192 MET A O 1
ATOM 1530 N N . GLN A 1 193 ? 6.528 4.517 -9.477 1.00 80.81 193 GLN A N 1
ATOM 1531 C CA . GLN A 1 193 ? 5.867 5.749 -9.903 1.00 80.81 193 GLN A CA 1
ATOM 1532 C C . GLN A 1 193 ? 5.011 6.347 -8.782 1.00 80.81 193 GLN A C 1
ATOM 1534 O O . GLN A 1 193 ? 5.096 7.546 -8.512 1.00 80.81 193 GLN A O 1
ATOM 1539 N N . LEU A 1 194 ? 4.196 5.526 -8.120 1.00 86.44 194 LEU A N 1
ATOM 1540 C CA . LEU A 1 194 ? 3.313 5.983 -7.049 1.00 86.44 194 LEU A CA 1
ATOM 1541 C C . LEU A 1 194 ? 4.098 6.430 -5.810 1.00 86.44 194 LEU A C 1
ATOM 1543 O O . LEU A 1 194 ? 3.773 7.470 -5.236 1.00 86.44 194 LEU A O 1
ATOM 1547 N N . THR A 1 195 ? 5.174 5.721 -5.457 1.00 87.81 195 THR A N 1
ATOM 1548 C CA . THR A 1 195 ? 6.124 6.140 -4.419 1.00 87.81 195 THR A CA 1
ATOM 1549 C C . THR A 1 195 ? 6.734 7.496 -4.758 1.00 87.81 195 THR A C 1
ATOM 1551 O O . THR A 1 195 ? 6.723 8.397 -3.923 1.00 87.81 195 THR A O 1
ATOM 1554 N N . GLN A 1 196 ? 7.208 7.684 -5.991 1.00 83.31 196 GLN A N 1
ATOM 1555 C CA . GLN A 1 196 ? 7.796 8.949 -6.426 1.00 83.31 196 GLN A CA 1
ATOM 1556 C C . GLN A 1 196 ? 6.791 10.105 -6.343 1.00 83.31 196 GLN A C 1
ATOM 1558 O O . GLN A 1 196 ? 7.092 11.153 -5.772 1.00 83.31 196 GLN A O 1
ATOM 1563 N N . ARG A 1 197 ? 5.566 9.884 -6.830 1.00 86.31 197 ARG A N 1
ATOM 1564 C CA . ARG A 1 197 ? 4.468 10.851 -6.744 1.00 86.31 197 ARG A CA 1
ATOM 1565 C C . ARG A 1 197 ? 4.134 11.213 -5.293 1.00 86.31 197 ARG A C 1
ATOM 1567 O O . ARG A 1 197 ? 3.897 12.381 -4.995 1.00 86.31 197 ARG A O 1
ATOM 1574 N N . ALA A 1 198 ? 4.112 10.236 -4.388 1.00 89.88 198 ALA A N 1
ATOM 1575 C CA . ALA A 1 198 ? 3.853 10.473 -2.970 1.00 89.88 198 ALA A CA 1
ATOM 1576 C C . ALA A 1 198 ? 4.963 11.318 -2.323 1.00 89.88 198 ALA A C 1
ATOM 1578 O O . ALA A 1 198 ? 4.672 12.297 -1.636 1.00 89.88 198 ALA A O 1
ATOM 1579 N N . LEU A 1 199 ? 6.233 11.002 -2.594 1.00 89.12 199 LEU A N 1
ATOM 1580 C CA . LEU A 1 199 ? 7.376 11.778 -2.099 1.00 89.12 199 LEU A CA 1
ATOM 1581 C C . LEU A 1 199 ? 7.361 13.224 -2.629 1.00 89.12 199 LEU A C 1
ATOM 1583 O O . LEU A 1 199 ? 7.618 14.156 -1.868 1.00 89.12 199 LEU A O 1
ATOM 1587 N N . GLU A 1 200 ? 6.976 13.430 -3.892 1.00 86.50 200 GLU A N 1
ATOM 1588 C CA . GLU A 1 200 ? 6.765 14.757 -4.491 1.00 86.50 200 GLU A CA 1
ATOM 1589 C C . GLU A 1 200 ? 5.671 15.561 -3.780 1.00 86.50 200 GLU A C 1
ATOM 1591 O O . GLU A 1 200 ? 5.858 16.740 -3.470 1.00 86.50 200 GLU A O 1
ATOM 1596 N N . GLN A 1 201 ? 4.530 14.934 -3.487 1.00 88.50 201 GLN A N 1
ATOM 1597 C CA . GLN A 1 201 ? 3.447 15.582 -2.744 1.00 88.50 201 GLN A CA 1
ATOM 1598 C C . GLN A 1 201 ? 3.902 16.005 -1.340 1.00 88.50 201 GLN A C 1
ATOM 1600 O O . GLN A 1 201 ? 3.618 17.127 -0.918 1.00 88.50 201 GLN A O 1
ATOM 1605 N N . ILE A 1 202 ? 4.647 15.142 -0.641 1.00 90.12 202 ILE A N 1
ATOM 1606 C CA . ILE A 1 202 ? 5.193 15.440 0.691 1.00 90.12 202 ILE A CA 1
ATOM 1607 C C . ILE A 1 202 ? 6.175 16.611 0.615 1.00 90.12 202 ILE A C 1
ATOM 1609 O O . ILE A 1 202 ? 6.118 17.518 1.444 1.00 90.12 202 ILE A O 1
ATOM 1613 N N . GLN A 1 203 ? 7.056 16.627 -0.385 1.00 86.94 203 GLN A N 1
ATOM 1614 C CA . GLN A 1 203 ? 8.062 17.674 -0.525 1.00 86.94 203 GLN A CA 1
ATOM 1615 C C . GLN A 1 203 ? 7.466 19.060 -0.779 1.00 86.94 203 GLN A C 1
ATOM 1617 O O . GLN A 1 203 ? 7.979 20.058 -0.275 1.00 86.94 203 GLN A O 1
ATOM 1622 N N . ASN A 1 204 ? 6.382 19.122 -1.550 1.00 85.00 204 ASN A N 1
ATOM 1623 C CA . ASN A 1 204 ? 5.694 20.371 -1.868 1.00 85.00 204 ASN A CA 1
ATOM 1624 C C . ASN A 1 204 ? 4.884 20.933 -0.685 1.00 85.00 204 ASN A C 1
ATOM 1626 O O . ASN A 1 204 ? 4.265 21.994 -0.803 1.00 85.00 204 ASN A O 1
ATOM 1630 N N . ARG A 1 205 ? 4.873 20.247 0.464 1.00 82.38 205 ARG A N 1
ATOM 1631 C CA . ARG A 1 205 ? 4.159 20.696 1.654 1.00 82.38 205 ARG A CA 1
ATOM 1632 C C . ARG A 1 205 ? 4.825 21.938 2.272 1.00 82.38 205 ARG A C 1
ATOM 1634 O O . ARG A 1 205 ? 6.045 21.966 2.453 1.00 82.38 205 ARG A O 1
ATOM 1641 N N . PRO A 1 206 ? 4.038 22.943 2.700 1.00 77.19 206 PRO A N 1
ATOM 1642 C CA . PRO A 1 206 ? 4.571 24.049 3.485 1.00 77.19 206 PRO A CA 1
ATOM 1643 C C . PRO A 1 206 ? 5.094 23.558 4.844 1.00 77.19 206 PRO A C 1
ATOM 1645 O O . PRO A 1 206 ? 4.458 22.735 5.503 1.00 77.19 206 PRO A O 1
ATOM 1648 N N . ASN A 1 207 ? 6.215 24.124 5.298 1.00 81.75 207 ASN A N 1
ATOM 1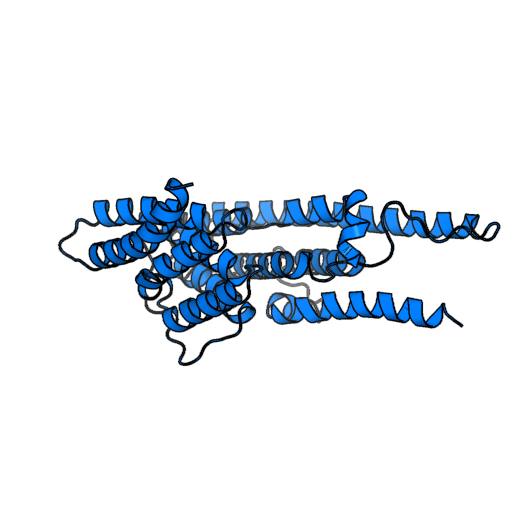649 C CA . ASN A 1 207 ? 6.830 23.843 6.604 1.00 81.75 207 ASN A CA 1
ATOM 1650 C C . ASN A 1 207 ? 7.280 22.384 6.796 1.00 81.75 207 ASN A C 1
ATOM 1652 O O . ASN A 1 207 ? 7.092 21.805 7.866 1.00 81.75 207 ASN A O 1
ATOM 1656 N N . LEU A 1 208 ? 7.882 21.789 5.766 1.00 86.62 208 LEU A N 1
ATOM 1657 C CA . LEU A 1 208 ? 8.473 20.463 5.886 1.00 86.62 208 LEU A CA 1
ATOM 1658 C C . LEU A 1 208 ? 9.650 20.473 6.891 1.00 86.62 208 LEU A C 1
ATOM 1660 O O . LEU A 1 208 ? 10.512 21.353 6.799 1.00 86.62 208 LEU A O 1
ATOM 1664 N N . PRO A 1 209 ? 9.729 19.508 7.829 1.00 88.00 209 PRO A N 1
ATOM 1665 C CA . PRO A 1 209 ? 10.850 19.407 8.759 1.00 88.00 209 PRO A CA 1
ATOM 1666 C C . PRO A 1 209 ? 12.197 19.263 8.039 1.00 88.00 209 PRO A C 1
ATOM 1668 O O . PRO A 1 209 ? 12.299 18.574 7.022 1.00 88.00 209 PRO A O 1
ATOM 1671 N N . ALA A 1 210 ? 13.260 19.858 8.589 1.00 88.19 210 ALA A N 1
ATOM 1672 C CA . ALA A 1 210 ? 14.600 19.805 7.989 1.00 88.19 210 ALA A CA 1
ATOM 1673 C C . ALA A 1 210 ? 15.127 18.365 7.859 1.00 88.19 210 ALA A C 1
ATOM 1675 O O . ALA A 1 210 ? 15.772 18.016 6.873 1.00 88.19 210 ALA A O 1
ATOM 1676 N N . SER A 1 211 ? 14.799 17.519 8.836 1.00 87.94 211 SER A N 1
ATOM 1677 C CA . SER A 1 211 ? 15.084 16.086 8.826 1.00 87.94 211 SER A CA 1
ATOM 1678 C C . SER A 1 211 ? 14.420 15.380 7.633 1.00 87.94 211 SER A C 1
ATOM 1680 O O . SER A 1 211 ? 15.016 14.496 7.023 1.00 87.94 211 SER A O 1
ATOM 1682 N N . ALA A 1 212 ? 13.187 15.762 7.281 1.00 87.75 212 ALA A N 1
ATOM 1683 C CA . ALA A 1 212 ? 12.405 15.129 6.216 1.00 87.75 212 ALA A CA 1
ATOM 1684 C C . ALA A 1 212 ? 12.926 15.569 4.850 1.00 87.75 212 ALA A C 1
ATOM 1686 O O . ALA A 1 212 ? 13.103 14.754 3.947 1.00 87.75 212 ALA A O 1
ATOM 1687 N N . LEU A 1 213 ? 13.275 16.851 4.738 1.00 87.56 213 LEU A N 1
ATOM 1688 C CA . LEU A 1 213 ? 13.937 17.403 3.567 1.00 87.56 213 LEU A CA 1
ATOM 1689 C C . LEU A 1 213 ? 15.291 16.723 3.306 1.00 87.56 213 LEU A C 1
ATOM 1691 O O . LEU A 1 213 ? 15.576 16.362 2.167 1.00 87.56 213 LEU A O 1
ATOM 1695 N N . ALA A 1 214 ? 16.093 16.483 4.347 1.00 88.06 214 ALA A N 1
ATOM 1696 C CA . ALA A 1 214 ? 17.360 15.766 4.217 1.00 88.06 214 ALA A CA 1
ATOM 1697 C C . ALA A 1 214 ? 17.168 14.319 3.723 1.00 88.06 214 ALA A C 1
ATOM 1699 O O . ALA A 1 214 ? 17.907 13.868 2.847 1.00 88.06 214 ALA A O 1
ATOM 1700 N N . ALA A 1 215 ? 16.160 13.605 4.236 1.00 87.06 215 ALA A N 1
ATOM 1701 C CA . ALA A 1 215 ? 15.841 12.246 3.794 1.00 87.06 215 ALA A CA 1
ATOM 1702 C C . ALA A 1 215 ? 15.414 12.200 2.315 1.00 87.06 215 ALA A C 1
ATOM 1704 O O . ALA A 1 215 ? 15.907 11.366 1.554 1.00 87.06 215 ALA A O 1
ATOM 1705 N N . LEU A 1 216 ? 14.558 13.134 1.885 1.00 86.88 216 LEU A N 1
ATOM 1706 C CA . LEU A 1 216 ? 14.130 13.256 0.487 1.00 86.88 216 LEU A CA 1
ATOM 1707 C C . LEU A 1 216 ? 15.303 13.581 -0.446 1.00 86.88 216 LEU A C 1
ATOM 1709 O O . LEU A 1 216 ? 15.439 12.967 -1.503 1.00 86.88 216 LEU A O 1
ATOM 1713 N N . GLN A 1 217 ? 16.190 14.493 -0.039 1.00 85.62 217 GLN A N 1
ATOM 1714 C CA . GLN A 1 217 ? 17.395 14.824 -0.802 1.00 85.62 217 GLN A CA 1
ATOM 1715 C C . GLN A 1 217 ? 18.344 13.629 -0.934 1.00 85.62 217 GLN A C 1
ATOM 1717 O O . GLN A 1 217 ? 18.874 13.392 -2.019 1.00 85.62 217 GLN A O 1
ATOM 1722 N N . ALA A 1 218 ? 18.541 12.858 0.138 1.00 86.44 218 ALA A N 1
ATOM 1723 C CA . ALA A 1 218 ? 19.367 11.654 0.102 1.00 86.44 218 ALA A CA 1
ATOM 1724 C C . ALA A 1 218 ? 18.785 10.599 -0.854 1.00 86.44 218 ALA A C 1
ATOM 1726 O O . ALA A 1 218 ? 19.508 10.064 -1.695 1.00 86.44 218 ALA A O 1
ATOM 1727 N N . TYR A 1 219 ? 17.472 10.353 -0.784 1.00 84.25 219 TYR A N 1
ATOM 1728 C CA . TYR A 1 219 ? 16.783 9.452 -1.711 1.00 84.25 219 TYR A CA 1
ATOM 1729 C C . TYR A 1 219 ? 16.911 9.909 -3.168 1.00 84.25 219 TYR A C 1
ATOM 1731 O O . TYR A 1 219 ? 17.166 9.098 -4.061 1.00 84.25 219 TYR A O 1
ATOM 1739 N N . GLN A 1 220 ? 16.780 11.211 -3.420 1.00 78.94 220 GLN A N 1
ATOM 1740 C CA . GLN A 1 220 ? 16.918 11.769 -4.759 1.00 78.94 220 GLN A CA 1
ATOM 1741 C C . GLN A 1 220 ? 18.341 11.606 -5.303 1.00 78.94 220 GLN A C 1
ATOM 1743 O O . GLN A 1 220 ? 18.512 11.207 -6.454 1.00 78.94 220 GLN A O 1
ATOM 1748 N N . GLN A 1 221 ? 19.365 11.891 -4.492 1.00 81.31 221 GLN A N 1
ATOM 1749 C CA . GLN A 1 221 ? 20.762 11.707 -4.893 1.00 81.31 221 GLN A CA 1
ATOM 1750 C C . GLN A 1 221 ? 21.057 10.248 -5.241 1.00 81.31 221 GLN A C 1
ATOM 1752 O O . GLN A 1 221 ? 21.673 9.979 -6.274 1.00 81.31 221 GLN A O 1
ATOM 1757 N N . GLU A 1 222 ? 20.570 9.312 -4.426 1.00 81.44 222 GLU A N 1
ATOM 1758 C CA . GLU A 1 222 ? 20.710 7.884 -4.704 1.00 81.44 222 GLU A CA 1
ATOM 1759 C C . GLU A 1 222 ? 19.974 7.491 -5.991 1.00 81.44 222 GLU A C 1
ATOM 1761 O O . GLU A 1 222 ? 20.539 6.806 -6.842 1.00 81.44 222 GLU A O 1
ATOM 1766 N N . SER A 1 223 ? 18.751 7.989 -6.190 1.00 74.56 223 SER A N 1
ATOM 1767 C CA . SER A 1 223 ? 17.975 7.745 -7.410 1.00 74.56 223 SER A CA 1
ATOM 1768 C C . SER A 1 223 ? 18.730 8.229 -8.652 1.00 74.56 223 SER A C 1
ATOM 1770 O O . SER A 1 223 ? 18.923 7.455 -9.586 1.00 74.56 223 SER A O 1
ATOM 1772 N N . ILE A 1 224 ? 19.259 9.459 -8.642 1.00 73.88 224 ILE A N 1
ATOM 1773 C CA . ILE A 1 224 ? 20.081 10.015 -9.733 1.00 73.88 224 ILE A CA 1
ATOM 1774 C C . ILE A 1 224 ? 21.317 9.145 -9.993 1.00 73.88 224 ILE A C 1
ATOM 1776 O O . ILE A 1 224 ? 21.639 8.844 -11.145 1.00 73.88 224 ILE A O 1
ATOM 1780 N N . HIS A 1 225 ? 22.009 8.711 -8.939 1.00 77.56 225 HIS A N 1
ATOM 1781 C CA . HIS A 1 225 ? 23.187 7.860 -9.075 1.00 77.56 225 HIS A CA 1
ATOM 1782 C C . HIS A 1 225 ? 22.845 6.510 -9.726 1.00 77.56 225 HIS A C 1
ATOM 1784 O O . HIS A 1 225 ? 23.540 6.063 -10.641 1.00 77.56 225 HIS A O 1
ATOM 1790 N N . GLN A 1 226 ? 21.745 5.876 -9.319 1.00 71.56 226 GLN A N 1
ATOM 1791 C CA . GLN A 1 226 ? 21.290 4.625 -9.923 1.00 71.56 226 GLN A CA 1
ATOM 1792 C C . GLN A 1 226 ? 20.901 4.803 -11.399 1.00 71.56 226 GLN A C 1
ATOM 1794 O O . GLN A 1 226 ? 21.180 3.930 -12.217 1.00 71.56 226 GLN A O 1
ATOM 1799 N N . VAL A 1 227 ? 20.335 5.948 -11.777 1.00 67.81 227 VAL A N 1
ATOM 1800 C CA . VAL A 1 227 ? 19.998 6.268 -13.178 1.00 67.81 227 VAL A CA 1
ATOM 1801 C C . VAL A 1 227 ? 21.237 6.433 -14.028 1.00 67.81 227 VAL A C 1
ATOM 1803 O O . VAL A 1 227 ? 21.293 5.893 -15.126 1.00 67.81 227 VAL A O 1
ATOM 1806 N N . ALA A 1 228 ? 22.249 7.136 -13.524 1.00 71.62 228 ALA A N 1
ATOM 1807 C CA . ALA A 1 228 ? 23.511 7.277 -14.235 1.00 71.62 228 ALA A CA 1
ATOM 1808 C C . ALA A 1 228 ? 24.153 5.902 -14.493 1.00 71.62 228 ALA A C 1
ATOM 1810 O O . ALA A 1 228 ? 24.691 5.657 -15.572 1.00 71.62 228 ALA A O 1
ATOM 1811 N N . ARG A 1 229 ? 24.041 4.968 -13.536 1.00 71.88 229 ARG A N 1
ATOM 1812 C CA . ARG A 1 229 ? 24.496 3.578 -13.715 1.00 71.88 229 ARG A CA 1
ATOM 1813 C C . ARG A 1 229 ? 23.707 2.843 -14.794 1.00 71.88 229 ARG A C 1
ATOM 1815 O O . ARG A 1 229 ? 24.313 2.150 -15.606 1.00 71.88 229 ARG A O 1
ATOM 1822 N N . ILE A 1 230 ? 22.385 3.001 -14.808 1.00 66.25 230 ILE A N 1
ATOM 1823 C CA . ILE A 1 230 ? 21.513 2.446 -15.849 1.00 66.25 230 ILE A CA 1
ATOM 1824 C C . ILE A 1 230 ? 21.891 3.003 -17.219 1.00 66.25 230 ILE A C 1
ATOM 1826 O O . ILE A 1 230 ? 22.117 2.235 -18.146 1.00 66.25 230 ILE A O 1
ATOM 1830 N N . GLN A 1 231 ? 21.978 4.327 -17.341 1.00 65.31 231 GLN A N 1
ATOM 1831 C CA . GLN A 1 231 ? 22.288 5.004 -18.592 1.00 65.31 231 GLN A CA 1
ATOM 1832 C C . GLN A 1 231 ? 23.636 4.530 -19.133 1.00 65.31 231 GLN A C 1
ATOM 1834 O O . GLN A 1 231 ? 23.719 4.122 -20.287 1.00 65.31 231 GLN A O 1
ATOM 1839 N N . LYS A 1 232 ? 24.661 4.481 -18.277 1.00 72.19 232 LYS A N 1
ATOM 1840 C CA . LYS A 1 232 ? 25.978 3.965 -18.648 1.00 72.19 232 LYS A CA 1
ATOM 1841 C C . LYS A 1 232 ? 25.912 2.517 -19.139 1.00 72.19 232 LYS A C 1
ATOM 1843 O O . LYS A 1 232 ? 26.514 2.192 -20.154 1.00 72.19 232 LYS A O 1
ATOM 1848 N N . ALA A 1 233 ? 25.152 1.655 -18.465 1.00 66.06 233 ALA A N 1
ATOM 1849 C CA . ALA A 1 233 ? 24.979 0.272 -18.904 1.00 66.06 233 ALA A CA 1
ATOM 1850 C C . ALA A 1 233 ? 24.229 0.161 -20.247 1.00 66.06 233 ALA A C 1
ATOM 1852 O O . ALA A 1 233 ? 24.536 -0.717 -21.051 1.00 66.06 233 ALA A O 1
ATOM 1853 N N . VAL A 1 234 ? 23.269 1.053 -20.516 1.00 61.84 234 VAL A N 1
ATOM 1854 C CA . VAL A 1 234 ? 22.570 1.141 -21.810 1.00 61.84 234 VAL A CA 1
ATOM 1855 C C . VAL A 1 234 ? 23.506 1.636 -22.916 1.00 61.84 234 VAL A C 1
ATOM 1857 O O . VAL A 1 234 ? 23.475 1.102 -24.024 1.00 61.84 234 VAL A O 1
ATOM 1860 N N . GLU A 1 235 ? 24.349 2.626 -22.633 1.00 64.75 235 GLU A N 1
ATOM 1861 C CA . GLU A 1 235 ? 25.357 3.139 -23.569 1.00 64.75 235 GLU A CA 1
ATOM 1862 C C . GLU A 1 235 ? 26.396 2.059 -23.905 1.00 64.75 235 GLU A C 1
ATOM 1864 O O . GLU A 1 235 ? 26.642 1.789 -25.081 1.00 64.75 235 GLU A O 1
ATOM 1869 N N . GLU A 1 236 ? 26.923 1.362 -22.892 1.00 65.94 236 GLU A N 1
ATOM 1870 C CA . GLU A 1 236 ? 27.822 0.212 -23.062 1.00 65.94 236 GLU A CA 1
ATOM 1871 C C . GLU A 1 236 ? 27.159 -0.908 -23.884 1.00 65.94 236 GLU A C 1
ATOM 1873 O O . GLU A 1 236 ? 27.776 -1.468 -24.790 1.00 65.94 236 GLU A O 1
ATOM 1878 N N . TRP A 1 237 ? 25.878 -1.201 -23.632 1.00 61.12 237 TRP A N 1
ATOM 1879 C CA . TRP A 1 237 ? 25.104 -2.172 -24.410 1.00 61.12 237 TRP A CA 1
ATOM 1880 C C . TRP A 1 237 ? 24.964 -1.775 -25.882 1.00 61.12 237 TRP A C 1
ATOM 1882 O O . TRP A 1 237 ? 25.156 -2.612 -26.767 1.00 61.12 237 TRP A O 1
ATOM 1892 N N . THR A 1 238 ? 24.648 -0.505 -26.141 1.00 57.09 238 THR A N 1
ATOM 1893 C CA . THR A 1 238 ? 24.461 0.025 -27.498 1.00 57.09 238 THR A CA 1
ATOM 1894 C C . THR A 1 238 ? 25.770 -0.066 -28.286 1.00 57.09 238 THR A C 1
ATOM 1896 O O . THR A 1 238 ? 25.780 -0.594 -29.397 1.00 57.09 238 THR A O 1
ATOM 1899 N N . HIS A 1 239 ? 26.892 0.309 -27.664 1.00 60.53 239 HIS A N 1
ATOM 1900 C CA . HIS A 1 239 ? 28.221 0.226 -28.272 1.00 60.53 239 HIS A CA 1
ATOM 1901 C C . HIS A 1 239 ? 28.641 -1.221 -28.588 1.00 60.53 239 HIS A C 1
ATOM 1903 O O . HIS A 1 239 ? 29.149 -1.505 -29.670 1.00 60.53 239 HIS A O 1
ATOM 1909 N N . MET A 1 240 ? 28.372 -2.173 -27.684 1.00 57.53 240 MET A N 1
ATOM 1910 C CA . MET A 1 240 ? 28.680 -3.593 -27.912 1.00 57.53 240 MET A CA 1
ATOM 1911 C C . MET A 1 240 ? 27.878 -4.215 -29.067 1.00 57.53 240 MET A C 1
ATOM 1913 O O . MET A 1 240 ? 28.369 -5.131 -29.732 1.00 57.53 240 MET A O 1
ATOM 1917 N N . ILE A 1 241 ? 26.643 -3.758 -29.306 1.00 54.69 241 ILE A N 1
ATOM 1918 C CA . ILE A 1 241 ? 25.837 -4.199 -30.455 1.00 54.69 241 ILE A CA 1
ATOM 1919 C C . ILE A 1 241 ? 26.420 -3.643 -31.756 1.00 54.69 241 ILE A C 1
ATOM 1921 O O . ILE A 1 241 ? 26.568 -4.393 -32.721 1.00 54.69 241 ILE A O 1
ATOM 1925 N N . GLU A 1 242 ? 26.783 -2.361 -31.774 1.00 54.44 242 GLU A N 1
ATOM 1926 C CA . GLU A 1 242 ? 27.345 -1.691 -32.951 1.00 54.44 242 GLU A CA 1
ATOM 1927 C C . GLU A 1 242 ? 28.708 -2.288 -33.354 1.00 54.44 242 GLU A C 1
ATOM 1929 O O . GLU A 1 242 ? 28.933 -2.592 -34.529 1.00 54.44 242 GLU A O 1
ATOM 1934 N N . GLU A 1 243 ? 29.585 -2.580 -32.388 1.00 53.34 243 GLU A N 1
ATOM 1935 C CA . GLU A 1 243 ? 30.869 -3.255 -32.637 1.00 53.34 243 GLU A CA 1
ATOM 1936 C C . GLU A 1 243 ? 30.696 -4.729 -33.048 1.00 53.34 243 GLU A C 1
ATOM 1938 O O . GLU A 1 243 ? 31.428 -5.239 -33.903 1.00 53.34 243 GLU A O 1
ATOM 1943 N N . GLY A 1 244 ? 29.694 -5.421 -32.493 1.00 47.47 244 GLY A N 1
ATOM 1944 C CA . GLY A 1 244 ? 29.341 -6.789 -32.875 1.00 47.47 244 GLY A CA 1
ATOM 1945 C C . GLY A 1 244 ? 28.780 -6.896 -34.299 1.00 47.47 244 GLY A C 1
ATOM 1946 O O . GLY A 1 244 ? 29.101 -7.845 -35.016 1.00 47.47 244 GLY A O 1
ATOM 1947 N N . GLN A 1 245 ? 27.996 -5.909 -34.743 1.00 43.44 245 GLN A N 1
ATOM 1948 C CA . GLN A 1 245 ? 27.476 -5.827 -36.113 1.00 43.44 245 GLN A CA 1
ATOM 1949 C C . GLN A 1 245 ? 28.561 -5.456 -37.134 1.00 43.44 245 GLN A C 1
ATOM 1951 O O . GLN A 1 245 ? 28.558 -5.998 -38.242 1.00 43.44 245 GLN A O 1
ATOM 1956 N N . ALA A 1 246 ? 29.540 -4.625 -36.758 1.00 43.03 246 ALA A N 1
ATOM 1957 C CA . ALA A 1 246 ? 30.675 -4.292 -37.621 1.00 43.03 246 ALA A CA 1
ATOM 1958 C C . ALA A 1 246 ? 31.570 -5.512 -37.942 1.00 43.03 246 ALA A C 1
ATOM 1960 O O . ALA A 1 246 ? 32.129 -5.591 -39.036 1.00 43.03 246 ALA A O 1
ATOM 1961 N N . GLY A 1 247 ? 31.666 -6.497 -37.037 1.00 37.91 247 GLY A N 1
ATOM 1962 C CA . GLY A 1 247 ? 32.404 -7.753 -37.256 1.00 37.91 247 GLY A CA 1
ATOM 1963 C C . GLY A 1 247 ? 31.588 -8.910 -37.858 1.00 37.91 247 GLY A C 1
ATOM 1964 O O . GLY A 1 247 ? 32.165 -9.866 -38.380 1.00 37.91 247 GLY A O 1
ATOM 1965 N N . ALA A 1 248 ? 30.252 -8.850 -37.808 1.00 39.88 248 ALA A N 1
ATOM 1966 C CA . ALA A 1 248 ? 29.356 -9.942 -38.213 1.00 39.88 248 ALA A CA 1
ATOM 1967 C C . ALA A 1 248 ? 28.883 -9.881 -39.678 1.00 39.88 248 ALA A C 1
ATOM 1969 O O . ALA A 1 248 ? 28.143 -10.759 -40.121 1.00 39.88 248 ALA A O 1
ATOM 1970 N N . THR A 1 249 ? 29.354 -8.915 -40.469 1.00 41.78 249 THR A N 1
ATOM 1971 C CA . THR A 1 249 ? 29.124 -8.892 -41.926 1.00 41.78 249 THR A CA 1
ATOM 1972 C C . THR A 1 249 ? 29.902 -9.980 -42.687 1.00 41.78 249 THR A C 1
ATOM 1974 O O . THR A 1 249 ? 29.670 -10.166 -43.878 1.00 41.78 249 THR A O 1
ATOM 1977 N N . ALA A 1 250 ? 30.767 -10.761 -42.019 1.00 39.00 250 ALA A N 1
ATOM 1978 C CA . ALA A 1 250 ? 31.556 -11.831 -42.646 1.00 39.00 250 ALA A CA 1
ATOM 1979 C C . ALA A 1 250 ? 31.134 -13.276 -42.295 1.00 39.00 250 ALA A C 1
ATOM 1981 O O . ALA A 1 250 ? 31.615 -14.214 -42.928 1.00 39.00 250 ALA A O 1
ATOM 1982 N N . ALA A 1 251 ? 30.243 -13.511 -41.327 1.00 36.97 251 ALA A N 1
ATOM 1983 C CA . ALA A 1 251 ? 29.767 -14.865 -41.030 1.00 36.97 251 ALA A CA 1
ATOM 1984 C C . ALA A 1 251 ? 28.429 -14.818 -40.292 1.00 36.97 251 ALA A C 1
ATOM 1986 O O . ALA A 1 251 ? 28.348 -14.236 -39.216 1.00 36.97 251 ALA A O 1
ATOM 1987 N N . GLY A 1 252 ? 27.403 -15.469 -40.851 1.00 37.16 252 GLY A N 1
ATOM 1988 C CA . GLY A 1 252 ? 26.018 -15.503 -40.362 1.00 37.16 252 GLY A CA 1
ATOM 1989 C C . GLY A 1 252 ? 25.817 -16.133 -38.978 1.00 37.16 252 GLY A C 1
ATOM 1990 O O . GLY A 1 252 ? 25.135 -17.148 -38.835 1.00 37.16 252 GLY A O 1
ATOM 1991 N N . LYS A 1 253 ? 26.374 -15.524 -37.933 1.00 36.16 253 LYS A N 1
ATOM 1992 C CA . LYS A 1 253 ? 26.045 -15.801 -36.539 1.00 36.16 253 LYS A CA 1
ATOM 1993 C C . LYS A 1 253 ? 25.053 -14.753 -36.063 1.00 36.16 253 LYS A C 1
ATOM 1995 O O . LYS A 1 253 ? 25.424 -13.641 -35.713 1.00 36.16 253 LYS A O 1
ATOM 2000 N N . LYS A 1 254 ? 23.787 -15.176 -36.047 1.00 43.09 254 LYS A N 1
ATOM 2001 C CA . LYS A 1 254 ? 22.671 -14.531 -35.351 1.00 43.09 254 LYS A CA 1
ATOM 2002 C C . LYS A 1 254 ? 23.125 -13.986 -34.000 1.00 43.09 254 LYS A C 1
ATOM 2004 O O . LYS A 1 254 ? 23.557 -14.768 -33.153 1.00 43.09 254 LYS A O 1
ATOM 2009 N N . ASP A 1 255 ? 22.981 -12.677 -33.837 1.00 43.16 255 ASP A N 1
ATOM 2010 C CA . ASP A 1 255 ? 22.576 -11.981 -32.620 1.00 43.16 255 ASP A CA 1
ATOM 2011 C C . ASP A 1 255 ? 22.555 -12.841 -31.350 1.00 43.16 255 ASP A C 1
ATOM 2013 O O . ASP A 1 255 ? 21.531 -13.378 -30.916 1.00 43.16 255 ASP A O 1
ATOM 2017 N N . ARG A 1 256 ? 23.726 -12.968 -30.733 1.00 41.66 256 ARG A N 1
ATOM 2018 C CA . ARG A 1 256 ? 23.879 -13.475 -29.371 1.00 41.66 256 ARG A CA 1
ATOM 2019 C C . ARG A 1 256 ? 24.620 -12.429 -28.563 1.00 41.66 256 ARG A C 1
ATOM 2021 O O . ARG A 1 256 ? 25.762 -12.624 -28.163 1.00 41.66 256 ARG A O 1
ATOM 2028 N N . SER A 1 257 ? 23.945 -11.309 -28.325 1.00 42.78 257 SER A N 1
ATOM 2029 C CA . SER A 1 257 ? 24.271 -10.508 -27.151 1.00 42.78 257 SER A CA 1
ATOM 2030 C C . SER A 1 257 ? 24.178 -11.424 -25.916 1.00 42.78 257 SER A C 1
ATOM 2032 O O . SER A 1 257 ? 23.211 -12.191 -25.827 1.00 42.78 257 SER A O 1
ATOM 2034 N N . PRO A 1 258 ? 25.112 -11.341 -24.946 1.00 39.62 258 PRO A N 1
ATOM 2035 C CA . PRO A 1 258 ? 24.968 -12.015 -23.651 1.00 39.62 258 PRO A CA 1
ATOM 2036 C C . PRO A 1 258 ? 23.703 -11.574 -22.891 1.00 39.62 258 PRO A C 1
ATOM 2038 O O . PRO A 1 258 ? 23.358 -12.169 -21.876 1.00 39.62 258 PRO A O 1
ATOM 2041 N N . TRP A 1 259 ? 23.015 -10.552 -23.416 1.00 41.41 259 TRP A N 1
ATOM 2042 C CA . TRP A 1 259 ? 21.912 -9.816 -22.824 1.00 41.41 259 TRP A CA 1
ATOM 2043 C C . TRP A 1 259 ? 20.609 -9.856 -23.640 1.00 41.41 259 TRP A C 1
ATOM 2045 O O . TRP A 1 259 ? 19.716 -9.099 -23.301 1.00 41.41 259 TRP A O 1
ATOM 2055 N N . GLY A 1 260 ? 20.470 -10.740 -24.645 1.00 41.91 260 GLY A N 1
ATOM 2056 C CA . GLY A 1 260 ? 19.191 -11.087 -25.303 1.00 41.91 260 GLY A CA 1
ATOM 2057 C C . GLY A 1 260 ? 18.374 -9.916 -25.885 1.00 41.91 260 GLY A C 1
ATOM 2058 O O . GLY A 1 260 ? 17.834 -9.080 -25.177 1.00 41.91 260 GLY A O 1
ATOM 2059 N N . ILE A 1 261 ? 18.209 -9.865 -27.207 1.00 41.62 261 ILE A N 1
ATOM 2060 C CA . ILE A 1 261 ? 17.471 -8.780 -27.880 1.00 41.62 261 ILE A CA 1
ATOM 2061 C C . ILE A 1 261 ? 15.993 -8.767 -27.445 1.00 41.62 261 ILE A C 1
ATOM 2063 O O . ILE A 1 261 ? 15.270 -9.687 -27.829 1.00 41.62 261 ILE A O 1
ATOM 2067 N N . SER A 1 262 ? 15.582 -7.761 -26.652 1.00 48.50 262 SER A N 1
ATOM 2068 C CA . SER A 1 262 ? 14.615 -6.703 -27.047 1.00 48.50 262 SER A CA 1
ATOM 2069 C C . SER A 1 262 ? 13.771 -6.079 -25.910 1.00 48.50 262 SER A C 1
ATOM 2071 O O . SER A 1 262 ? 13.253 -4.984 -26.103 1.00 48.50 262 SER A O 1
ATOM 2073 N N . GLY A 1 263 ? 13.650 -6.689 -24.724 1.00 48.19 263 GLY A N 1
ATOM 2074 C CA . GLY A 1 263 ? 12.669 -6.258 -23.701 1.00 48.19 263 GLY A CA 1
ATOM 2075 C C . GLY A 1 263 ? 13.090 -5.133 -22.737 1.00 48.19 263 GLY A C 1
ATOM 2076 O O . GLY A 1 263 ? 12.257 -4.616 -22.000 1.00 48.19 263 GLY A O 1
ATOM 2077 N N . ARG A 1 264 ? 14.373 -4.737 -22.705 1.00 53.75 264 ARG A N 1
ATOM 2078 C CA . ARG A 1 264 ? 14.926 -3.909 -21.604 1.00 53.75 264 ARG A CA 1
ATOM 2079 C C . ARG A 1 264 ? 14.944 -2.399 -21.835 1.00 53.75 264 ARG A C 1
ATOM 2081 O O . ARG A 1 264 ? 14.855 -1.634 -20.880 1.00 53.75 264 ARG A O 1
ATOM 2088 N N . LYS A 1 265 ? 15.007 -1.951 -23.090 1.00 53.16 265 LYS A N 1
ATOM 2089 C CA . LYS A 1 265 ? 14.975 -0.521 -23.463 1.00 53.16 265 LYS A CA 1
ATOM 2090 C C . LYS A 1 265 ? 13.778 0.260 -22.872 1.00 53.16 265 LYS A C 1
ATOM 2092 O O . LYS A 1 265 ? 14.000 1.373 -22.408 1.00 53.16 265 LYS A O 1
ATOM 2097 N N . PRO A 1 266 ? 12.553 -0.292 -22.814 1.00 55.34 266 PRO A N 1
ATOM 2098 C CA . PRO A 1 266 ? 11.377 0.409 -22.284 1.00 55.34 266 PRO A CA 1
ATOM 2099 C C . PRO A 1 266 ? 11.421 0.539 -20.765 1.00 55.34 266 PRO A C 1
ATOM 2101 O O . PRO A 1 266 ? 11.070 1.579 -20.224 1.00 55.34 266 PRO A O 1
ATOM 2104 N N . ILE A 1 267 ? 11.924 -0.491 -20.079 1.00 58.97 267 ILE A N 1
ATOM 2105 C CA . ILE A 1 267 ? 12.167 -0.461 -18.633 1.00 58.97 267 ILE A CA 1
ATOM 2106 C C . ILE A 1 267 ? 13.174 0.643 -18.322 1.00 58.97 267 ILE A C 1
ATOM 2108 O O . ILE A 1 267 ? 12.935 1.467 -17.447 1.00 58.97 267 ILE A O 1
ATOM 2112 N N . PHE A 1 268 ? 14.266 0.717 -19.083 1.00 59.22 268 PHE A N 1
ATOM 2113 C CA . PHE A 1 268 ? 15.252 1.779 -18.923 1.00 59.22 268 PHE A CA 1
ATOM 2114 C C . PHE A 1 268 ? 14.690 3.165 -19.231 1.00 59.22 268 PHE A C 1
ATOM 2116 O O . PHE A 1 268 ? 15.018 4.108 -18.523 1.00 59.22 268 PHE A O 1
ATOM 2123 N N . GLU A 1 269 ? 13.814 3.298 -20.225 1.00 59.16 269 GLU A N 1
ATOM 2124 C CA . GLU A 1 269 ? 13.151 4.564 -20.531 1.00 59.16 269 GLU A CA 1
ATOM 2125 C C . GLU A 1 269 ? 12.172 4.989 -19.427 1.00 59.16 269 GLU A C 1
ATOM 2127 O O . GLU A 1 269 ? 12.135 6.165 -19.074 1.00 59.16 269 GLU A O 1
ATOM 2132 N N . VAL A 1 270 ? 11.429 4.055 -18.828 1.00 61.34 270 VAL A N 1
ATOM 2133 C CA . VAL A 1 270 ? 10.564 4.337 -17.673 1.00 61.34 270 VAL A CA 1
ATOM 2134 C C . VAL A 1 270 ? 11.400 4.700 -16.447 1.00 61.34 270 VAL A C 1
ATOM 2136 O O . VAL A 1 270 ? 11.131 5.722 -15.828 1.00 61.34 270 VAL A O 1
ATOM 2139 N N . LEU A 1 271 ? 12.444 3.931 -16.122 1.00 64.12 271 LEU A N 1
ATOM 2140 C CA . LEU A 1 271 ? 13.355 4.228 -15.008 1.00 64.12 271 LEU A CA 1
ATOM 2141 C C . LEU A 1 271 ? 14.034 5.592 -15.191 1.00 64.12 271 LEU A C 1
ATOM 2143 O O . LEU A 1 271 ? 14.099 6.390 -14.257 1.00 64.12 271 LEU A O 1
ATOM 2147 N N . TRP A 1 272 ? 14.468 5.892 -16.417 1.00 56.78 272 TRP A N 1
ATOM 2148 C CA . TRP A 1 272 ? 15.009 7.191 -16.792 1.00 56.78 272 TRP A CA 1
ATOM 2149 C C . TRP A 1 272 ? 13.978 8.304 -16.615 1.00 56.78 272 TRP A C 1
ATOM 2151 O O . TRP A 1 272 ? 14.276 9.303 -15.967 1.00 56.78 272 TRP A O 1
ATOM 2161 N N . ARG A 1 273 ? 12.763 8.155 -17.155 1.00 62.22 273 ARG A N 1
ATOM 2162 C CA . ARG A 1 273 ? 11.700 9.170 -17.062 1.00 62.22 273 ARG A CA 1
ATOM 2163 C C . ARG A 1 273 ? 11.252 9.404 -15.630 1.00 62.22 273 ARG A C 1
ATOM 2165 O O . ARG A 1 273 ? 11.090 10.561 -15.260 1.00 62.22 273 ARG A O 1
ATOM 2172 N N . LEU A 1 274 ? 11.097 8.345 -14.836 1.00 61.81 274 LEU A N 1
ATOM 2173 C CA . LEU A 1 274 ? 10.745 8.453 -13.425 1.00 61.81 274 LEU A CA 1
ATOM 2174 C C . LEU A 1 274 ? 11.777 9.307 -12.705 1.00 61.81 274 LEU A C 1
ATOM 2176 O O . LEU A 1 274 ? 11.404 10.316 -12.127 1.00 61.81 274 LEU A O 1
ATOM 2180 N N . ALA A 1 275 ? 13.063 9.003 -12.856 1.00 57.38 275 ALA A N 1
ATOM 2181 C CA . ALA A 1 275 ? 14.102 9.753 -12.170 1.00 57.38 275 ALA A CA 1
ATOM 2182 C C . ALA A 1 275 ? 14.441 11.129 -12.770 1.00 57.38 275 ALA A C 1
ATOM 2184 O O . ALA A 1 275 ? 14.936 12.007 -12.067 1.00 57.38 275 ALA A O 1
ATOM 2185 N N . SER A 1 276 ? 14.181 11.336 -14.063 1.00 51.59 276 SER A N 1
ATOM 2186 C CA . SER A 1 276 ? 14.318 12.643 -14.724 1.00 51.59 276 SER A CA 1
ATOM 2187 C C . SER A 1 276 ? 13.155 13.573 -14.366 1.00 51.59 276 SER A C 1
ATOM 2189 O O . SER A 1 276 ? 13.340 14.785 -14.259 1.00 51.59 276 SER A O 1
ATOM 2191 N N . GLY A 1 277 ? 11.957 13.007 -14.176 1.00 49.72 277 GLY A N 1
ATOM 2192 C CA . GLY A 1 277 ? 10.777 13.682 -13.636 1.00 49.7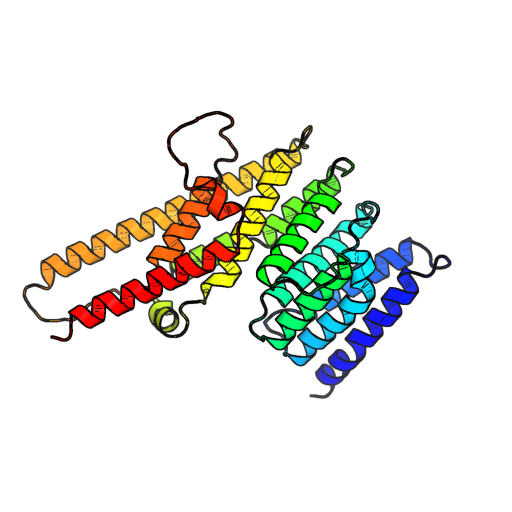2 277 GLY A CA 1
ATOM 2193 C C . GLY A 1 277 ? 10.948 14.054 -12.163 1.00 49.72 277 GLY A C 1
ATOM 2194 O O . GLY A 1 277 ? 10.488 15.117 -11.756 1.00 49.72 277 GLY A O 1
ATOM 2195 N N . SER A 1 278 ? 11.740 13.276 -11.414 1.00 47.09 278 SER A N 1
ATOM 2196 C CA . SER A 1 278 ? 12.182 13.532 -10.033 1.00 47.09 278 SER A CA 1
ATOM 2197 C C . SER A 1 278 ? 13.128 14.725 -9.857 1.00 47.09 278 SER A C 1
ATOM 2199 O O . SER A 1 278 ? 13.945 14.729 -8.929 1.00 47.09 278 SER A O 1
ATOM 2201 N N . SER A 1 279 ? 13.066 15.764 -10.694 1.00 44.00 279 SER A N 1
ATOM 2202 C CA . SER A 1 279 ? 13.790 17.014 -10.437 1.00 44.00 279 SER A CA 1
ATOM 2203 C C . SER A 1 279 ? 13.129 17.796 -9.289 1.00 44.00 279 SER A C 1
ATOM 2205 O O . SER A 1 279 ? 12.744 18.954 -9.426 1.00 44.00 279 SER A O 1
ATOM 2207 N N . LEU A 1 280 ? 13.090 17.168 -8.116 1.00 43.31 280 LEU A N 1
ATOM 2208 C CA . LEU A 1 280 ? 12.685 17.666 -6.807 1.00 43.31 280 LEU A CA 1
ATOM 2209 C C . LEU A 1 280 ? 13.484 18.906 -6.349 1.00 43.31 280 LEU A C 1
ATOM 2211 O O . LEU A 1 280 ? 13.192 19.483 -5.311 1.00 43.31 280 LEU A O 1
ATOM 2215 N N . LEU A 1 281 ? 14.497 19.347 -7.104 1.00 35.03 281 LEU A N 1
ATOM 2216 C CA . LEU A 1 281 ? 15.356 20.494 -6.780 1.00 35.03 281 LEU A CA 1
ATOM 2217 C C . LEU A 1 281 ? 15.251 21.666 -7.770 1.00 35.03 281 LEU A C 1
ATOM 2219 O O . LEU A 1 281 ? 16.021 22.616 -7.649 1.00 35.03 281 LEU A O 1
ATOM 2223 N N . ARG A 1 282 ? 14.315 21.656 -8.731 1.00 35.94 282 ARG A N 1
ATOM 2224 C CA . ARG A 1 282 ? 14.101 22.815 -9.621 1.00 35.94 282 ARG A CA 1
ATOM 2225 C C . ARG A 1 282 ? 12.693 23.390 -9.501 1.00 35.94 282 ARG A C 1
ATOM 2227 O O . ARG A 1 282 ? 11.846 23.121 -10.350 1.00 35.94 282 ARG A O 1
ATOM 2234 N N . PRO A 1 283 ? 12.442 24.264 -8.515 1.00 33.03 283 PRO A N 1
ATOM 2235 C CA . PRO A 1 283 ? 11.381 25.238 -8.664 1.00 33.03 283 PRO A CA 1
ATOM 2236 C C . PRO A 1 283 ? 11.868 26.291 -9.677 1.00 33.03 283 PRO A C 1
ATOM 2238 O O . PRO A 1 283 ? 12.648 27.171 -9.325 1.00 33.03 283 PRO A O 1
ATOM 2241 N N . GLY A 1 284 ? 11.449 26.189 -10.945 1.00 34.62 284 GLY A N 1
ATOM 2242 C CA . GLY A 1 284 ? 11.464 27.354 -11.845 1.00 34.62 284 GLY A CA 1
ATOM 2243 C C . GLY A 1 284 ? 12.309 27.324 -13.123 1.00 34.62 284 GLY A C 1
ATOM 2244 O O . GLY A 1 284 ? 12.732 28.390 -13.558 1.00 34.62 284 GLY A O 1
ATOM 2245 N N . GLU A 1 285 ? 12.513 26.184 -13.787 1.00 31.58 285 GLU A N 1
ATOM 2246 C CA . GLU A 1 285 ? 12.905 26.219 -15.209 1.00 31.58 285 GLU A CA 1
ATOM 2247 C C . GLU A 1 285 ? 11.769 25.694 -16.094 1.00 31.58 285 GLU A C 1
ATOM 2249 O O . GLU A 1 285 ? 11.615 24.493 -16.309 1.00 31.58 285 GLU A O 1
ATOM 2254 N N . GLU A 1 286 ? 10.974 26.625 -16.631 1.00 36.22 286 GLU A N 1
ATOM 2255 C CA . GLU A 1 286 ? 10.107 26.408 -17.793 1.00 36.22 286 GLU A CA 1
ATOM 2256 C C . GLU A 1 286 ? 10.983 26.111 -19.023 1.00 36.22 286 GLU A C 1
ATOM 2258 O O . GLU A 1 286 ? 11.285 26.974 -19.845 1.00 36.22 286 GLU A O 1
ATOM 2263 N N . GLY A 1 287 ? 11.452 24.871 -19.132 1.00 33.66 287 GLY A N 1
ATOM 2264 C CA . GLY A 1 287 ? 12.323 24.420 -20.210 1.00 33.66 287 GLY A CA 1
ATOM 2265 C C . GLY A 1 287 ? 11.833 23.108 -20.804 1.00 33.66 287 GLY A C 1
ATOM 2266 O O . GLY A 1 287 ? 12.212 22.045 -20.336 1.00 33.66 287 GLY A O 1
ATOM 2267 N N . LYS A 1 288 ? 10.989 23.198 -21.843 1.00 32.88 288 LYS A N 1
ATOM 2268 C CA . LYS A 1 288 ? 10.681 22.156 -22.850 1.00 32.88 288 LYS A CA 1
ATOM 2269 C C . LYS A 1 288 ? 10.767 20.697 -22.357 1.00 32.88 288 LYS A C 1
ATOM 2271 O O . LYS A 1 288 ? 11.667 19.955 -22.731 1.00 32.88 288 LYS A O 1
ATOM 2276 N N . GLY A 1 289 ? 9.759 20.265 -21.601 1.00 34.22 289 GLY A N 1
ATOM 2277 C CA . GLY A 1 289 ? 9.608 18.875 -21.157 1.00 34.22 289 GLY A CA 1
ATOM 2278 C C . GLY A 1 289 ? 8.150 18.491 -20.903 1.00 34.22 289 GLY A C 1
ATOM 2279 O O . GLY A 1 289 ? 7.840 17.891 -19.882 1.00 34.22 289 GLY A O 1
ATOM 2280 N N . SER A 1 290 ? 7.241 18.858 -21.812 1.00 31.23 290 SER A N 1
ATOM 2281 C CA . SER A 1 290 ? 5.777 18.703 -21.667 1.00 31.23 290 SER A CA 1
ATOM 2282 C C . SER A 1 290 ? 5.269 17.253 -21.533 1.00 31.23 290 SER A C 1
ATOM 2284 O O . SER A 1 290 ? 4.072 17.054 -21.362 1.00 31.23 290 SER A O 1
ATOM 2286 N N . TYR A 1 291 ? 6.138 16.242 -21.611 1.00 35.19 291 TYR A N 1
ATOM 2287 C CA . TYR A 1 291 ? 5.762 14.823 -21.545 1.00 35.19 291 TYR A CA 1
ATOM 2288 C C . TYR A 1 291 ? 6.005 14.174 -20.163 1.00 35.19 291 TYR A C 1
ATOM 2290 O O . TYR A 1 291 ? 5.691 13.002 -19.984 1.00 35.19 291 TYR A O 1
ATOM 2298 N N . SER A 1 292 ? 6.568 14.909 -19.192 1.00 47.09 292 SER A N 1
ATOM 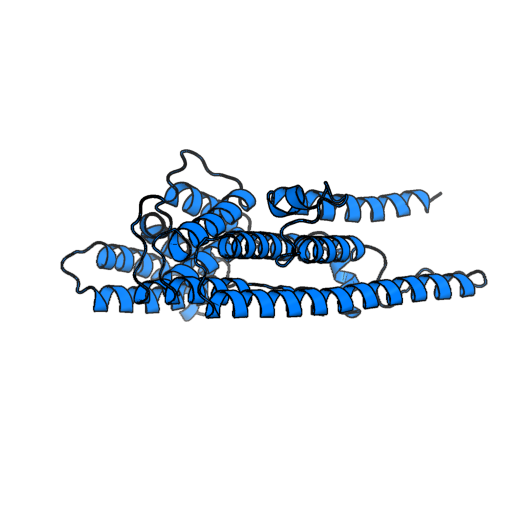2299 C CA . SER A 1 292 ? 7.039 14.369 -17.901 1.00 47.09 292 SER A CA 1
ATOM 2300 C C . SER A 1 292 ? 5.938 14.197 -16.837 1.00 47.09 292 SER A C 1
ATOM 2302 O O . SER A 1 292 ? 5.871 13.157 -16.186 1.00 47.09 292 SER A O 1
ATOM 2304 N N . SER A 1 293 ? 5.024 15.164 -16.678 1.00 44.62 293 SER A N 1
ATOM 2305 C CA . SER A 1 293 ? 4.061 15.140 -15.560 1.00 44.62 293 SER A CA 1
ATOM 2306 C C . SER A 1 293 ? 2.933 14.122 -15.744 1.00 44.62 293 SER A C 1
ATOM 2308 O O . SER A 1 293 ? 2.503 13.480 -14.789 1.00 44.62 293 SER A O 1
ATOM 2310 N N . GLU A 1 294 ? 2.467 13.910 -16.976 1.00 47.44 294 GLU A N 1
ATOM 2311 C CA . GLU A 1 294 ? 1.371 12.976 -17.248 1.00 47.44 294 GLU A CA 1
ATOM 2312 C C . GLU A 1 294 ? 1.710 11.526 -16.891 1.00 47.44 294 GLU A C 1
ATOM 2314 O O . GLU A 1 294 ? 0.821 10.772 -16.497 1.00 47.44 294 GLU A O 1
ATOM 2319 N N . PHE A 1 295 ? 2.982 11.143 -17.026 1.00 48.72 295 PHE A N 1
ATOM 2320 C CA . PHE A 1 295 ? 3.456 9.795 -16.727 1.00 48.72 295 PHE A CA 1
ATOM 2321 C C . PHE A 1 295 ? 3.629 9.551 -15.227 1.00 48.72 295 PHE A C 1
ATOM 2323 O O . PHE A 1 295 ? 3.650 8.404 -14.818 1.00 48.72 295 PHE A O 1
ATOM 2330 N N . LEU A 1 296 ? 3.734 10.603 -14.408 1.00 49.66 296 LEU A N 1
ATOM 2331 C CA . LEU A 1 296 ? 3.774 10.508 -12.945 1.00 49.66 296 LEU A CA 1
ATOM 2332 C C . LEU A 1 296 ? 2.370 10.357 -12.347 1.00 49.66 296 LEU A C 1
ATOM 2334 O O . LEU A 1 296 ? 2.191 9.659 -11.350 1.00 49.66 296 LEU A O 1
ATOM 2338 N N . HIS A 1 297 ? 1.355 10.968 -12.962 1.00 54.94 297 HIS A N 1
ATOM 2339 C CA . HIS A 1 297 ? 0.016 11.068 -12.370 1.00 54.94 297 HIS A CA 1
ATOM 2340 C C . HIS A 1 297 ? -0.968 9.962 -12.770 1.00 54.94 297 HIS A C 1
ATOM 2342 O O . HIS A 1 297 ? -2.000 9.827 -12.111 1.00 54.94 297 HIS A O 1
ATOM 2348 N N . ASP A 1 298 ? -0.656 9.162 -13.791 1.00 59.47 298 ASP A N 1
ATOM 2349 C CA . ASP A 1 298 ? -1.524 8.088 -14.275 1.00 59.47 298 ASP A CA 1
ATOM 2350 C C . ASP A 1 298 ? -0.769 6.752 -14.368 1.00 59.47 298 ASP A C 1
ATOM 2352 O O . ASP A 1 298 ? -0.022 6.505 -15.314 1.00 59.47 298 ASP A O 1
ATOM 2356 N N . ALA A 1 299 ? -0.965 5.883 -13.372 1.00 57.62 299 ALA A N 1
ATOM 2357 C CA . ALA A 1 299 ? -0.350 4.553 -13.311 1.00 57.62 299 ALA A CA 1
ATOM 2358 C C . ALA A 1 299 ? -0.769 3.650 -14.486 1.00 57.62 299 ALA A C 1
ATOM 2360 O O . ALA A 1 299 ? -0.024 2.754 -14.887 1.00 57.62 299 ALA A O 1
ATOM 2361 N N . SER A 1 300 ? -1.933 3.909 -15.096 1.00 57.06 300 SER A N 1
ATOM 2362 C CA . SER A 1 300 ? -2.400 3.133 -16.246 1.00 57.06 300 SER A CA 1
ATOM 2363 C C . SER A 1 300 ? -1.538 3.356 -17.493 1.00 57.06 300 SER A C 1
ATOM 2365 O O . SER A 1 300 ? -1.514 2.494 -18.369 1.00 57.06 300 SER A O 1
ATOM 2367 N N . LYS A 1 301 ? -0.761 4.452 -17.552 1.00 60.59 301 LYS A N 1
ATOM 2368 C CA . LYS A 1 301 ? 0.142 4.776 -18.670 1.00 60.59 301 LYS A CA 1
ATOM 2369 C C . LYS A 1 301 ? 1.446 3.971 -18.676 1.00 60.59 301 LYS A C 1
ATOM 2371 O O . LYS A 1 301 ? 2.099 3.914 -19.718 1.00 60.59 301 LYS A O 1
ATOM 2376 N N . VAL A 1 302 ? 1.801 3.289 -17.581 1.00 54.72 302 VAL A N 1
ATOM 2377 C CA . VAL A 1 302 ? 2.964 2.376 -17.543 1.00 54.72 302 VAL A CA 1
ATOM 2378 C C . VAL A 1 302 ? 2.747 1.184 -18.473 1.00 54.72 302 VAL A C 1
ATOM 2380 O O . VAL A 1 302 ? 3.641 0.800 -19.224 1.00 54.72 302 VAL A O 1
ATOM 2383 N N . HIS A 1 303 ? 1.535 0.629 -18.470 1.00 52.00 303 HIS A N 1
ATOM 2384 C CA . HIS A 1 303 ? 1.204 -0.596 -19.193 1.00 52.00 303 HIS A CA 1
ATOM 2385 C C . HIS A 1 303 ? 1.279 -0.449 -20.730 1.00 52.00 303 HIS A C 1
ATOM 2387 O O . HIS A 1 303 ? 1.945 -1.276 -21.350 1.00 52.00 303 HIS A O 1
ATOM 2393 N N . PRO A 1 304 ? 0.727 0.604 -21.370 1.00 50.88 304 PRO A N 1
ATOM 2394 C CA . PRO A 1 304 ? 0.921 0.860 -22.798 1.00 50.88 304 PRO A CA 1
ATOM 2395 C C . PRO A 1 304 ? 2.388 1.019 -23.203 1.00 50.88 304 PRO A C 1
ATOM 2397 O O . PRO A 1 304 ? 2.772 0.509 -24.246 1.00 50.88 304 PRO A O 1
ATOM 2400 N N . VAL A 1 305 ? 3.230 1.665 -22.387 1.00 53.16 305 VAL A N 1
ATOM 2401 C CA . VAL A 1 305 ? 4.658 1.853 -22.715 1.00 53.16 305 VAL A CA 1
ATOM 2402 C C . VAL A 1 305 ? 5.433 0.536 -22.661 1.00 53.16 305 VAL A C 1
ATOM 2404 O O . VAL A 1 305 ? 6.284 0.289 -23.516 1.00 53.16 305 VAL A O 1
ATOM 2407 N N . VAL A 1 306 ? 5.118 -0.330 -21.695 1.00 49.97 306 VAL A N 1
ATOM 2408 C CA . VAL A 1 306 ? 5.703 -1.676 -21.601 1.00 49.97 306 VAL A CA 1
ATOM 2409 C C . VAL A 1 306 ? 5.214 -2.564 -22.758 1.00 49.97 306 VAL A C 1
ATOM 2411 O O . VAL A 1 306 ? 6.026 -3.220 -23.412 1.00 49.97 306 VAL A O 1
ATOM 2414 N N . ILE A 1 307 ? 3.915 -2.524 -23.084 1.00 43.44 307 ILE A N 1
ATOM 2415 C CA . ILE A 1 307 ? 3.311 -3.330 -24.157 1.00 43.44 307 ILE A CA 1
ATOM 2416 C C . ILE A 1 307 ? 3.731 -2.875 -25.555 1.00 43.44 307 ILE A C 1
ATOM 2418 O O . ILE A 1 307 ? 4.181 -3.710 -26.336 1.00 43.44 307 ILE A O 1
ATOM 2422 N N . GLU A 1 308 ? 3.611 -1.589 -25.899 1.00 48.06 308 GLU A N 1
ATOM 2423 C CA . GLU A 1 308 ? 3.946 -1.081 -27.240 1.00 48.06 308 GLU A CA 1
ATOM 2424 C C . GLU A 1 308 ? 5.388 -1.402 -27.615 1.00 48.06 308 GLU A C 1
ATOM 2426 O O . GLU A 1 308 ? 5.705 -1.684 -28.770 1.00 48.06 308 GLU A O 1
ATOM 2431 N N . ALA A 1 309 ? 6.285 -1.365 -26.638 1.00 45.91 309 ALA A N 1
ATOM 2432 C CA . ALA A 1 309 ? 7.677 -1.645 -26.887 1.00 45.91 309 ALA A CA 1
ATOM 2433 C C . ALA A 1 309 ? 7.998 -3.150 -26.927 1.00 45.91 309 ALA A C 1
ATOM 2435 O O . ALA A 1 309 ? 8.876 -3.551 -27.694 1.00 45.91 309 ALA A O 1
ATOM 2436 N N . SER A 1 310 ? 7.247 -3.986 -26.198 1.00 40.69 310 SER A N 1
ATOM 2437 C CA . SER A 1 310 ? 7.271 -5.442 -26.397 1.00 40.69 310 SER A CA 1
ATOM 2438 C C . SER A 1 310 ? 6.716 -5.837 -27.773 1.00 40.69 310 SER A C 1
ATOM 2440 O O . SER A 1 310 ? 7.258 -6.728 -28.418 1.00 40.69 310 SER A O 1
ATOM 2442 N N . GLN A 1 311 ? 5.679 -5.151 -28.264 1.00 42.53 311 GLN A N 1
ATOM 2443 C CA . GLN A 1 311 ? 5.052 -5.428 -29.562 1.00 42.53 311 GLN A CA 1
ATOM 2444 C C . GLN A 1 311 ? 5.895 -4.931 -30.747 1.00 42.53 311 GLN A C 1
ATOM 2446 O O . GLN A 1 311 ? 6.060 -5.655 -31.726 1.00 42.53 311 GLN A O 1
ATOM 2451 N N . LYS A 1 312 ? 6.529 -3.751 -30.650 1.00 42.84 312 LYS A N 1
ATOM 2452 C CA . LYS A 1 312 ? 7.476 -3.251 -31.673 1.00 42.84 312 LYS A CA 1
ATOM 2453 C C . LYS A 1 312 ? 8.689 -4.168 -31.865 1.00 42.84 312 LYS A C 1
ATOM 2455 O O . LYS A 1 312 ? 9.260 -4.225 -32.952 1.00 42.84 312 LYS A O 1
ATOM 2460 N N . SER A 1 313 ? 9.078 -4.900 -30.822 1.00 42.34 313 SER A N 1
ATOM 2461 C CA . SER A 1 313 ? 10.088 -5.962 -30.896 1.00 42.34 313 SER A CA 1
ATOM 2462 C C . SER A 1 313 ? 9.637 -7.152 -31.758 1.00 42.34 313 SER A C 1
ATOM 2464 O O . SER A 1 313 ? 10.458 -7.740 -32.465 1.00 42.34 313 SER A O 1
ATOM 2466 N N . ASP A 1 314 ? 8.350 -7.504 -31.709 1.00 39.62 314 ASP A N 1
ATOM 2467 C CA . ASP A 1 314 ? 7.780 -8.614 -32.478 1.00 39.62 314 ASP A CA 1
ATOM 2468 C C . ASP A 1 314 ? 7.513 -8.226 -33.940 1.00 39.62 314 ASP A C 1
ATOM 2470 O O . ASP A 1 314 ? 7.803 -9.007 -34.849 1.00 39.62 314 ASP A O 1
ATOM 2474 N N . GLU A 1 315 ? 7.072 -6.993 -34.205 1.00 38.25 315 GLU A N 1
ATOM 2475 C CA . GLU A 1 315 ? 6.904 -6.482 -35.576 1.00 38.25 315 GLU A CA 1
ATOM 2476 C C . GLU A 1 315 ? 8.239 -6.363 -36.326 1.00 38.25 315 GLU A C 1
ATOM 2478 O O . GLU A 1 315 ? 8.324 -6.729 -37.499 1.00 38.25 315 GLU A O 1
ATOM 2483 N N . ALA A 1 316 ? 9.323 -5.964 -35.647 1.00 36.44 316 ALA A N 1
ATOM 2484 C CA . ALA A 1 316 ? 10.667 -5.941 -36.233 1.00 36.44 316 ALA A CA 1
ATOM 2485 C C . ALA A 1 316 ? 11.175 -7.336 -36.664 1.00 36.44 316 ALA A C 1
ATOM 2487 O O . ALA A 1 316 ? 12.119 -7.429 -37.448 1.00 36.44 316 ALA A O 1
ATOM 2488 N N . ARG A 1 317 ? 10.552 -8.428 -36.190 1.00 34.25 317 ARG A N 1
ATOM 2489 C CA . ARG A 1 317 ? 10.842 -9.806 -36.625 1.00 34.25 317 ARG A CA 1
ATOM 2490 C C . ARG A 1 317 ? 9.968 -10.288 -37.776 1.00 34.25 317 ARG A C 1
ATOM 2492 O O . ARG A 1 317 ? 10.443 -11.106 -38.559 1.00 34.25 317 ARG A O 1
ATOM 2499 N N . LEU A 1 318 ? 8.736 -9.795 -37.902 1.00 28.83 318 LEU A N 1
ATOM 2500 C CA . LEU A 1 318 ? 7.864 -10.135 -39.033 1.00 28.83 318 LEU A CA 1
ATOM 2501 C C . LEU A 1 318 ? 8.415 -9.595 -40.361 1.00 28.83 318 LEU A C 1
ATOM 2503 O O . LEU A 1 318 ? 8.264 -10.250 -41.384 1.00 28.83 318 LEU A O 1
ATOM 2507 N N . PHE A 1 319 ? 9.166 -8.491 -40.334 1.00 28.89 319 PHE A N 1
ATOM 2508 C CA . PHE A 1 319 ? 9.892 -7.965 -41.501 1.00 28.89 319 PHE A CA 1
ATOM 2509 C C . PHE A 1 319 ? 11.246 -8.650 -41.786 1.00 28.89 319 PHE A C 1
ATOM 2511 O O . PHE A 1 319 ? 11.973 -8.222 -42.678 1.00 28.89 319 PHE A O 1
ATOM 2518 N N . LEU A 1 320 ? 11.602 -9.706 -41.043 1.00 30.36 320 LEU A N 1
ATOM 2519 C CA . LEU A 1 320 ? 12.821 -10.507 -41.248 1.00 30.36 320 LEU A CA 1
ATOM 2520 C C . LEU A 1 320 ? 12.518 -11.971 -41.625 1.00 30.36 320 LEU A C 1
ATOM 2522 O O . LEU A 1 320 ? 13.421 -12.811 -41.614 1.00 30.36 320 LEU A O 1
ATOM 2526 N N . ILE A 1 321 ? 11.259 -12.277 -41.956 1.00 32.91 321 ILE A N 1
ATOM 2527 C CA . ILE A 1 321 ? 10.835 -13.539 -42.577 1.00 32.91 321 ILE A CA 1
ATOM 2528 C C . ILE A 1 321 ? 10.106 -13.220 -43.892 1.00 32.91 321 ILE A C 1
ATOM 2530 O O . ILE A 1 321 ? 8.937 -13.546 -44.053 1.00 32.91 321 ILE A O 1
ATOM 2534 N N . GLU A 1 322 ? 10.810 -12.577 -44.821 1.00 28.56 322 GLU A N 1
ATOM 2535 C CA . GLU A 1 322 ? 10.624 -12.729 -46.274 1.00 28.56 322 GLU A CA 1
ATOM 2536 C C . GLU A 1 322 ? 12.000 -12.751 -46.948 1.00 28.56 322 GLU A C 1
ATOM 2538 O O . GLU A 1 322 ? 12.862 -11.925 -46.563 1.00 28.56 322 GLU A O 1
#

Secondary structure (DSSP, 8-state):
-HHHHHHHHHHHHHHHHHHHHHH-TTS-HHHHHHHHHHHHHHHHHHSSTTS-HHHHHHHHHHHHHHHHHHH-TTPPPPPGGGHHHHHHHHHHHHHHHT-SSHHHHHHHHHHHHHHTT-SS---HHHHHHHHHHHHHHHHHSTT--HHHHHHHHHHHHHT--HHHHHHHHT-GGGGGTTTT-TTTTHHHHHHHHHHHHHHHHHHTSTT--HHHHHHHHHHHHHHHHHHHHHHHHHHHHHHHHHHHHHHGGGS------TT-SSSHHHHHHHHHHHHHH--TT-S----S-TTSHHHHH-GGGHHHHHHHHHHHHHHHHHTT--

InterPro domains:
  IPR051954 tRNA (32-2'-O)-methyltransferase regulator THADA [PTHR14387] (31-227)

Sequence (322 aa):
MGGVAVVEAILPATGNVFAQIWSDPEVEESLRIDCLNRWSTFIHKYANEYQTLQLREAALESISFFTNQLMDPHQSQPSSNKTPAYLRLLETLTWLLQDDEAEVREEATLIVSRGIQLPYAVSSEKALTLVYDHQVQLFAGLNANEEQIQLLIGSLIQASLYPRIVSESLQPSKTLFDKESPNLYREPLISMQLTQRALEQIQNRPNLPASALAALQAYQQESIHQVARIQKAVEEWTHMIEEGQAGATAAGKKDRSPWGISGRKPIFEVLWRLASGSSLLRPGEEGKGSYSSEFLHDASKVHPVVIEASQKSDEARLFLIE

pLDDT: mean 74.68, std 21.26, range [28.56, 96.88]

Radius of gyration: 22.55 Å; chains: 1; bounding box: 53×58×74 Å

Foldseek 3Di:
DPPQVVLLVVLLVLLQVLLVLLPDPVRDPVVNLVSLVVSLVCLLVQLDQPHDPSSVVSSLSSVLSCLLVLQAPPHAQDDLSNLLSSLSSLVSLLSQCVHPDPVSVQSSQVSLCVSPPHPDRDRSLVSNLSSLVSLCCRQLNPPHDQSSLVSSLVSLLVLQCLVVCLVVLLDLPCQVVCVVDLCPCLSNLLSNLSSLLSLLVSLPDPPHDPVSVVSSVVSLVVLVVSLVVLVVSVVVVVVVVVVVVVPCVPDPDPDDDSRHDFQRVLVSVSSNLSSVLSPSPDPDDPDDDVPRPVCSNRSVVSVCSSVVRVVVSVVVVVVVPD